Protein AF-A0A966SS67-F1 (afdb_monomer)

Solvent-accessible surface area (backbone atoms only — not comparable to full-atom values): 11495 Å² total; per-residue (Å²): 138,90,84,84,83,84,81,83,80,78,80,77,77,76,72,82,86,66,74,80,79,47,66,66,60,54,44,41,77,58,54,30,52,84,65,100,41,71,67,60,42,52,58,50,25,33,68,70,54,32,65,70,56,40,49,50,43,54,55,21,54,51,45,31,73,75,63,68,36,64,71,32,44,53,54,30,50,58,54,39,59,39,90,79,26,40,23,43,69,50,18,87,46,39,68,58,54,48,51,49,52,61,69,47,56,86,67,58,52,71,49,58,33,35,39,30,46,42,32,51,53,26,70,63,53,55,46,52,27,68,76,18,73,62,17,43,33,37,30,26,18,66,52,60,61,27,34,53,47,23,50,51,48,30,59,74,70,71,49,78,42,54,49,67,42,74,36,48,75,93,81,46,68,88,84,73,86,61,83,40,77,48,67,84,81,50,83,76,82,87,79,84,78,88,86,130

Mean predicted aligned error: 8.9 Å

Sequence (196 aa):
MTTTTRASTATGISKPTSEPASIDTHLAAYGLREFDDARAHRRWMRRKVGPEIADTIDQYAEAFSDHHILEAQERLYEALAQPGVFGPATSSRFGAMRASAEEVLPYLPVTGAMLDLGCGPGHLTSWYARQSPRATITGCDREPAFITMATSDATRLGIENVTYVVADVTKDIPAGPFELIVSTQSIADADAESVV

Secondary structure (DSSP, 8-state):
-------------PPP-PPPPPHHHHHHTTT----S-HHHHHHHHHHHH-HHHHHHHHHHHHHHHHH--HHHHHHHHHHHTSTTTHHHHHGGGHHHHHHHHHHHGGG--SSEEEEEET-TTSHHHHHHHHH-TTEEEEEEES-HHHHHHHHHHHHHTT--SEEEEE--TTT----S--SEEE-SS-----------

Structure (mmCIF, N/CA/C/O backbone):
data_AF-A0A966SS67-F1
#
_entry.id   AF-A0A966SS67-F1
#
loop_
_atom_site.group_PDB
_atom_site.id
_atom_site.type_symbol
_atom_site.label_atom_id
_atom_site.label_alt_id
_atom_site.label_comp_id
_atom_site.label_asym_id
_atom_site.label_entity_id
_atom_site.label_seq_id
_atom_site.pdbx_PDB_ins_code
_atom_site.Cartn_x
_atom_site.Cartn_y
_atom_site.Cartn_z
_atom_site.occupancy
_atom_site.B_iso_or_equiv
_atom_site.auth_seq_id
_atom_site.auth_comp_id
_atom_site.auth_asym_id
_atom_site.auth_atom_id
_atom_site.pdbx_PDB_model_num
ATOM 1 N N . MET A 1 1 ? 14.718 -31.069 60.021 1.00 45.19 1 MET A N 1
ATOM 2 C CA . MET A 1 1 ? 13.416 -30.563 59.541 1.00 45.19 1 MET A CA 1
ATOM 3 C C . MET A 1 1 ? 13.661 -29.227 58.868 1.00 45.19 1 MET A C 1
ATOM 5 O O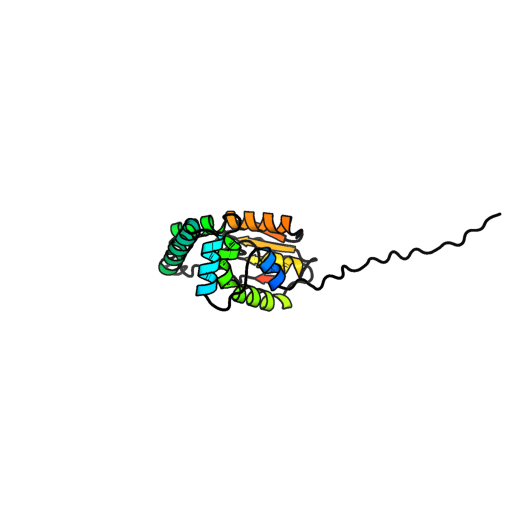 . MET A 1 1 ? 14.040 -28.271 59.526 1.00 45.19 1 MET A O 1
ATOM 9 N N . THR A 1 2 ? 13.590 -29.239 57.544 1.00 39.12 2 THR A N 1
ATOM 10 C CA . THR A 1 2 ? 13.778 -28.121 56.614 1.00 39.12 2 THR A CA 1
ATOM 11 C C . THR A 1 2 ? 12.512 -27.275 56.539 1.00 39.12 2 THR A C 1
ATOM 13 O O . THR A 1 2 ? 11.447 -27.839 56.296 1.00 39.12 2 THR A O 1
ATOM 16 N N . THR A 1 3 ? 12.624 -25.948 56.647 1.00 37.47 3 THR A N 1
ATOM 17 C CA . THR A 1 3 ? 11.536 -25.048 56.237 1.00 37.47 3 THR A CA 1
ATOM 18 C C . THR A 1 3 ? 12.069 -23.945 55.331 1.00 37.47 3 THR A C 1
ATOM 20 O O . THR A 1 3 ? 12.861 -23.092 55.717 1.00 37.47 3 THR A O 1
ATOM 23 N N . THR A 1 4 ? 11.627 -24.068 54.088 1.00 34.62 4 THR A N 1
ATOM 24 C CA . THR A 1 4 ? 11.923 -23.347 52.856 1.00 34.62 4 THR A CA 1
ATOM 25 C C . THR A 1 4 ? 11.537 -21.866 52.887 1.00 34.62 4 THR A C 1
ATOM 27 O O . THR A 1 4 ? 10.381 -21.523 53.127 1.00 34.62 4 THR A O 1
ATOM 30 N N . THR A 1 5 ? 12.477 -20.988 52.528 1.00 38.84 5 THR A N 1
ATOM 31 C CA . THR A 1 5 ? 12.210 -19.603 52.111 1.00 38.84 5 THR A CA 1
ATOM 32 C C . THR A 1 5 ? 11.703 -19.601 50.666 1.00 38.84 5 THR A C 1
ATOM 34 O O . THR A 1 5 ? 12.381 -20.096 49.767 1.00 38.84 5 THR A O 1
ATOM 37 N N . ARG A 1 6 ? 10.506 -19.056 50.421 1.00 37.75 6 ARG A N 1
ATOM 38 C CA . ARG A 1 6 ? 9.946 -18.880 49.070 1.00 37.75 6 ARG A CA 1
ATOM 39 C C . ARG A 1 6 ? 10.526 -17.608 48.445 1.00 37.75 6 ARG A C 1
ATOM 41 O O . ARG A 1 6 ? 10.215 -16.512 48.899 1.00 37.75 6 ARG A O 1
ATOM 48 N N . ALA A 1 7 ? 11.342 -17.752 47.403 1.00 39.75 7 ALA A N 1
ATOM 49 C CA . ALA A 1 7 ? 11.733 -16.641 46.540 1.00 39.75 7 ALA A CA 1
ATOM 50 C C . ALA A 1 7 ? 10.580 -16.319 45.573 1.00 39.75 7 ALA A C 1
ATOM 52 O O . ALA A 1 7 ? 10.085 -17.196 44.867 1.00 39.75 7 ALA A O 1
ATOM 53 N N . SER A 1 8 ? 10.132 -15.064 45.577 1.00 39.91 8 SER A N 1
ATOM 54 C CA . SER A 1 8 ? 9.149 -14.529 44.636 1.00 39.91 8 SER A CA 1
ATOM 55 C C . SER A 1 8 ? 9.859 -14.162 43.336 1.00 39.91 8 SER A C 1
ATOM 57 O O . SER A 1 8 ? 10.559 -13.154 43.275 1.00 39.91 8 SER A O 1
ATOM 59 N N . THR A 1 9 ? 9.691 -14.968 42.293 1.00 36.97 9 THR A N 1
ATOM 60 C CA . THR A 1 9 ? 10.123 -14.620 40.937 1.00 36.97 9 THR A CA 1
ATOM 61 C C . THR A 1 9 ? 9.131 -13.628 40.342 1.00 36.97 9 THR A C 1
ATOM 63 O O . THR A 1 9 ? 8.079 -14.014 39.835 1.00 36.97 9 THR A O 1
ATOM 66 N N . ALA A 1 10 ? 9.457 -12.338 40.417 1.00 40.19 10 ALA A N 1
ATOM 67 C CA . ALA A 1 10 ? 8.844 -11.340 39.556 1.00 40.19 10 ALA A CA 1
ATOM 68 C C . ALA A 1 10 ? 9.350 -11.586 38.127 1.00 40.19 10 ALA A C 1
ATOM 70 O O . ALA A 1 10 ? 10.500 -11.294 37.803 1.00 40.19 10 ALA A O 1
ATOM 71 N N . THR A 1 11 ? 8.509 -12.178 37.282 1.00 37.91 11 THR A N 1
ATOM 72 C CA . THR A 1 11 ? 8.710 -12.242 35.833 1.00 37.91 11 THR A CA 1
ATOM 73 C C . THR A 1 11 ? 8.683 -10.822 35.284 1.00 37.91 11 THR A C 1
ATOM 75 O O . THR A 1 11 ? 7.622 -10.247 35.049 1.00 37.91 11 THR A O 1
ATOM 78 N N . GLY A 1 12 ? 9.868 -10.237 35.116 1.00 35.81 12 GLY A N 1
ATOM 79 C CA . GLY A 1 12 ? 10.049 -9.040 34.313 1.00 35.81 12 GLY A CA 1
ATOM 80 C C . GLY A 1 12 ? 9.726 -9.380 32.865 1.00 35.81 12 GLY A C 1
ATOM 81 O O . GLY A 1 12 ? 10.530 -10.003 32.179 1.00 35.81 12 GLY A O 1
ATOM 82 N N . ILE A 1 13 ? 8.541 -8.989 32.405 1.00 44.41 13 ILE A N 1
ATOM 83 C CA . ILE A 1 13 ? 8.275 -8.871 30.975 1.00 44.41 13 ILE A CA 1
ATOM 84 C C . ILE A 1 13 ? 9.136 -7.694 30.520 1.00 44.41 13 ILE A C 1
ATOM 86 O O . ILE A 1 13 ? 8.818 -6.541 30.821 1.00 44.41 13 ILE A O 1
ATOM 90 N N . SER A 1 14 ? 10.270 -7.971 29.874 1.00 39.22 14 SER A N 1
ATOM 91 C CA . SER A 1 14 ? 11.003 -6.905 29.205 1.00 39.22 14 SER A CA 1
ATOM 92 C C . SER A 1 14 ? 10.102 -6.359 28.102 1.00 39.22 14 SER A C 1
ATOM 94 O O . SER A 1 14 ? 9.608 -7.080 27.235 1.00 39.22 14 SER A O 1
ATOM 96 N N . LYS A 1 15 ? 9.825 -5.061 28.179 1.00 38.16 15 LYS A N 1
ATOM 97 C CA . LYS A 1 15 ? 9.183 -4.323 27.098 1.00 38.16 15 LYS A CA 1
ATOM 98 C C . LYS A 1 15 ? 10.139 -4.391 25.896 1.00 38.16 15 LYS A C 1
ATOM 100 O O . LYS A 1 15 ? 11.325 -4.127 26.107 1.00 38.16 15 LYS A O 1
ATOM 105 N N . PRO A 1 16 ? 9.702 -4.756 24.679 1.00 41.72 16 PRO A N 1
ATOM 106 C CA . PRO A 1 16 ? 10.581 -4.695 23.519 1.00 41.72 16 PRO A CA 1
ATOM 107 C C . PRO A 1 16 ? 11.100 -3.259 23.366 1.00 41.72 16 PRO A C 1
ATOM 109 O O . PRO A 1 16 ? 10.330 -2.305 23.293 1.00 41.72 16 PRO A O 1
ATOM 112 N N . THR A 1 17 ? 12.423 -3.123 23.411 1.00 42.81 17 THR A N 1
ATOM 113 C CA . THR A 1 17 ? 13.188 -1.868 23.408 1.00 42.81 17 THR A CA 1
ATOM 114 C C . THR A 1 17 ? 13.545 -1.411 21.993 1.00 42.81 17 THR A C 1
ATOM 116 O O . THR A 1 17 ? 14.617 -0.848 21.783 1.00 42.81 17 THR A O 1
ATOM 119 N N . SER A 1 18 ? 12.704 -1.685 20.997 1.00 51.53 18 SER A N 1
ATOM 120 C CA . SER A 1 18 ? 12.862 -1.054 19.687 1.00 51.53 18 SER A CA 1
ATOM 121 C C . SER A 1 18 ? 12.193 0.312 19.735 1.00 51.53 18 SER A C 1
ATOM 123 O O . SER A 1 18 ? 11.039 0.405 20.160 1.00 51.53 18 SER A O 1
ATOM 125 N N . GLU A 1 19 ? 12.890 1.361 19.294 1.00 47.72 19 GLU A N 1
ATOM 126 C CA . GLU A 1 19 ? 12.216 2.609 18.933 1.00 47.72 19 GLU A CA 1
ATOM 127 C C . GLU A 1 19 ? 11.013 2.288 18.033 1.00 47.72 19 GLU A C 1
ATOM 129 O O . GLU A 1 19 ? 11.089 1.337 17.240 1.00 47.72 19 GLU A O 1
ATOM 134 N N . PRO A 1 20 ? 9.890 3.017 18.163 1.00 57.38 20 PRO A N 1
ATOM 135 C CA . PRO A 1 20 ? 8.797 2.862 17.217 1.00 57.38 20 PRO A CA 1
ATOM 136 C C . PRO A 1 20 ? 9.381 3.036 15.813 1.00 57.38 20 PRO A C 1
ATOM 138 O O . PRO A 1 20 ? 10.052 4.032 15.541 1.00 57.38 20 PRO A O 1
ATOM 141 N N . ALA A 1 21 ? 9.199 2.028 14.955 1.00 75.06 21 ALA A N 1
ATOM 142 C CA . ALA A 1 21 ? 9.700 2.083 13.587 1.00 75.06 21 ALA A CA 1
ATOM 143 C C . ALA A 1 21 ? 9.216 3.393 12.961 1.00 75.06 21 ALA A C 1
ATOM 145 O O . ALA A 1 21 ? 8.040 3.699 13.106 1.00 75.06 21 ALA A O 1
ATOM 146 N N . SER A 1 22 ? 10.095 4.167 12.319 1.00 92.00 22 SER A N 1
ATOM 147 C CA . SER A 1 22 ? 9.694 5.357 11.563 1.00 92.00 22 SER A CA 1
ATOM 148 C C . SER A 1 22 ? 8.994 4.956 10.265 1.00 92.00 22 SER A C 1
ATOM 150 O O . SER A 1 22 ? 9.227 3.855 9.749 1.00 92.00 22 SER A O 1
ATOM 152 N N . ILE A 1 23 ? 8.180 5.855 9.701 1.00 95.25 23 ILE A N 1
ATOM 153 C CA . ILE A 1 23 ? 7.546 5.615 8.397 1.00 95.25 23 ILE A CA 1
ATOM 154 C C . ILE A 1 23 ? 8.608 5.359 7.321 1.00 95.25 23 ILE A C 1
ATOM 156 O O . ILE A 1 23 ? 8.448 4.466 6.496 1.00 95.25 23 ILE A O 1
ATOM 160 N N . ASP A 1 24 ? 9.753 6.034 7.395 1.00 96.12 24 ASP A N 1
ATOM 161 C CA . ASP A 1 24 ? 10.865 5.834 6.465 1.00 96.12 24 ASP A CA 1
ATOM 162 C C . ASP A 1 24 ? 11.417 4.413 6.505 1.00 96.12 24 ASP A C 1
ATOM 164 O O . ASP A 1 24 ? 11.602 3.777 5.467 1.00 96.12 24 ASP A O 1
ATOM 168 N N . THR A 1 25 ? 11.650 3.897 7.714 1.00 95.50 25 THR A N 1
ATOM 169 C CA . THR A 1 25 ? 12.129 2.523 7.909 1.00 95.50 25 THR A CA 1
ATOM 170 C C . THR A 1 25 ? 11.090 1.520 7.416 1.00 95.50 25 THR A C 1
ATOM 172 O O . THR A 1 25 ? 11.440 0.492 6.835 1.00 95.50 25 THR A O 1
ATOM 175 N N . HIS A 1 26 ? 9.806 1.827 7.613 1.00 95.94 26 HIS A N 1
ATOM 176 C CA . HIS A 1 26 ? 8.707 1.001 7.132 1.00 95.94 26 HIS A CA 1
ATOM 177 C C . HIS A 1 26 ? 8.650 0.965 5.603 1.00 95.94 26 HIS A C 1
ATOM 179 O O . HIS A 1 26 ? 8.669 -0.121 5.036 1.00 95.94 26 HIS A O 1
ATOM 185 N N . LEU A 1 27 ? 8.677 2.115 4.923 1.00 95.81 27 LEU A N 1
ATOM 186 C CA . LEU A 1 27 ? 8.681 2.190 3.456 1.00 95.81 27 LEU A CA 1
ATOM 187 C C . LEU A 1 27 ? 9.935 1.534 2.850 1.00 95.81 27 LEU A C 1
ATOM 189 O O . LEU A 1 27 ? 9.845 0.832 1.839 1.00 95.81 27 LEU A O 1
ATOM 193 N N . ALA A 1 28 ? 11.096 1.675 3.495 1.00 95.12 28 ALA A N 1
ATOM 194 C CA . ALA A 1 28 ? 12.329 1.017 3.067 1.00 95.12 28 ALA A CA 1
ATOM 195 C C . ALA A 1 28 ? 12.232 -0.522 3.088 1.00 95.12 28 ALA A C 1
ATOM 197 O O . ALA A 1 28 ? 12.849 -1.183 2.248 1.00 95.12 28 ALA A O 1
ATOM 198 N N . ALA A 1 29 ? 11.420 -1.110 3.978 1.00 94.25 29 ALA A N 1
ATOM 199 C CA . ALA A 1 29 ? 11.185 -2.559 4.033 1.00 94.25 29 ALA A CA 1
ATOM 200 C C . ALA A 1 29 ? 10.429 -3.118 2.806 1.00 94.25 29 ALA A C 1
ATOM 202 O O . ALA A 1 29 ? 10.396 -4.338 2.612 1.00 94.25 29 ALA A O 1
ATOM 203 N N . TYR A 1 30 ? 9.868 -2.233 1.975 1.00 94.44 30 TYR A N 1
ATOM 204 C CA . TYR A 1 30 ? 9.235 -2.532 0.685 1.00 94.44 30 TYR A CA 1
ATOM 205 C C . TYR A 1 30 ? 10.119 -2.143 -0.512 1.00 94.44 30 TYR A C 1
ATOM 207 O O . TYR A 1 30 ? 9.681 -2.157 -1.660 1.00 94.44 30 TYR A O 1
ATOM 215 N N . GLY A 1 31 ? 11.378 -1.767 -0.265 1.00 95.06 31 GLY A N 1
ATOM 216 C CA . GLY A 1 31 ? 12.315 -1.360 -1.311 1.00 95.06 31 GLY A CA 1
ATOM 217 C C . GLY A 1 31 ? 12.097 0.060 -1.838 1.00 95.06 31 GLY A C 1
ATOM 218 O O . GLY A 1 31 ? 12.692 0.409 -2.860 1.00 95.06 31 GLY A O 1
ATOM 219 N N . LEU A 1 32 ?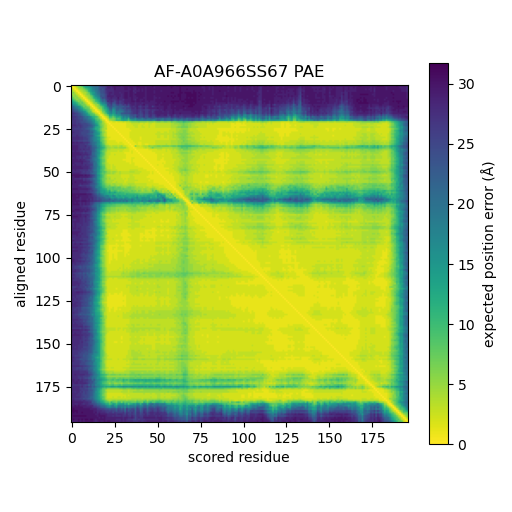 11.277 0.877 -1.164 1.00 95.19 32 LEU A N 1
ATOM 220 C CA . LEU A 1 32 ? 11.170 2.298 -1.476 1.00 95.19 32 LEU A CA 1
ATOM 221 C C . LEU A 1 32 ? 12.398 3.053 -0.970 1.00 95.19 32 LEU A C 1
ATOM 223 O O . LEU A 1 32 ? 13.004 2.706 0.045 1.00 95.19 32 LEU A O 1
ATOM 227 N N . ARG A 1 33 ? 12.753 4.120 -1.681 1.00 95.75 33 ARG A N 1
ATOM 228 C CA . ARG A 1 33 ? 13.863 4.992 -1.321 1.00 95.75 33 ARG A CA 1
ATOM 229 C C . ARG A 1 33 ? 13.545 6.444 -1.656 1.00 95.75 33 ARG A C 1
ATOM 231 O O . ARG A 1 33 ? 12.985 6.725 -2.708 1.00 95.75 33 ARG A O 1
ATOM 238 N N . GLU A 1 34 ? 13.963 7.355 -0.789 1.00 95.62 34 GLU A N 1
ATOM 239 C CA . GLU A 1 34 ? 13.883 8.794 -1.036 1.00 95.62 34 GLU A CA 1
ATOM 240 C C . GLU A 1 34 ? 14.985 9.272 -1.998 1.00 95.62 34 GLU A C 1
ATOM 242 O O . GLU A 1 34 ? 16.118 8.771 -1.986 1.00 95.62 34 GLU A O 1
ATOM 247 N N . PHE A 1 35 ? 14.642 10.246 -2.844 1.00 93.00 35 PHE A N 1
ATOM 248 C CA . PHE A 1 35 ? 15.539 10.868 -3.814 1.00 93.00 35 PHE A CA 1
ATOM 249 C C . PHE A 1 35 ? 15.331 12.381 -3.837 1.00 93.00 35 PHE A C 1
ATOM 251 O O . PHE A 1 35 ? 14.196 12.841 -3.902 1.00 93.00 35 PHE A O 1
ATOM 258 N N . ASP A 1 36 ? 16.430 13.130 -3.914 1.00 88.31 36 ASP A N 1
ATOM 259 C CA . ASP A 1 36 ? 16.400 14.596 -4.045 1.00 88.31 36 ASP A CA 1
ATOM 260 C C . ASP A 1 36 ? 16.101 15.065 -5.482 1.00 88.31 36 ASP A C 1
ATOM 262 O O . ASP A 1 36 ? 15.810 16.233 -5.723 1.00 88.31 36 ASP A O 1
ATOM 266 N N . ASP A 1 37 ? 16.217 14.161 -6.461 1.00 90.62 37 ASP A N 1
ATOM 267 C CA . ASP A 1 37 ? 16.076 14.465 -7.885 1.00 90.62 37 ASP A CA 1
ATOM 268 C C . ASP A 1 37 ? 15.387 13.324 -8.648 1.00 90.62 37 ASP A C 1
ATOM 270 O O . ASP A 1 37 ? 15.772 12.149 -8.570 1.00 90.62 37 ASP A O 1
ATOM 274 N N . ALA A 1 38 ? 14.409 13.695 -9.477 1.00 89.00 38 ALA A N 1
ATOM 275 C CA . ALA A 1 38 ? 13.648 12.771 -10.310 1.00 89.00 38 ALA A CA 1
ATOM 276 C C . ALA A 1 38 ? 14.529 12.032 -11.333 1.00 89.00 38 ALA A C 1
ATOM 278 O O . ALA A 1 38 ? 14.276 10.865 -11.643 1.00 89.00 38 ALA A O 1
ATOM 279 N N . ARG A 1 39 ? 15.599 12.656 -11.856 1.00 93.00 39 ARG A N 1
ATOM 280 C CA . ARG A 1 39 ? 16.501 11.964 -12.797 1.00 93.00 39 ARG A CA 1
ATOM 281 C C . ARG A 1 39 ? 17.335 10.904 -12.079 1.00 93.00 39 ARG A C 1
ATOM 283 O O . ARG A 1 39 ? 17.603 9.848 -12.658 1.00 93.00 39 ARG A O 1
ATOM 290 N N . ALA A 1 40 ? 17.760 11.164 -10.843 1.00 94.75 40 ALA A N 1
ATOM 291 C CA . ALA A 1 40 ? 18.452 10.196 -9.999 1.00 94.75 40 ALA A CA 1
ATOM 292 C C . ALA A 1 40 ? 17.561 8.987 -9.677 1.00 94.75 40 ALA A C 1
ATOM 294 O O . ALA A 1 40 ? 18.016 7.852 -9.863 1.00 94.75 40 ALA A O 1
ATOM 295 N N . HIS A 1 41 ? 16.299 9.225 -9.298 1.00 94.62 41 HIS A N 1
ATOM 296 C CA . HIS A 1 41 ? 15.292 8.169 -9.134 1.00 94.62 41 HIS A CA 1
ATOM 297 C C . HIS A 1 41 ? 15.144 7.344 -10.415 1.00 94.62 41 HIS A C 1
ATOM 299 O O . HIS A 1 41 ? 15.394 6.140 -10.382 1.00 94.62 41 HIS A O 1
ATOM 305 N N . ARG A 1 42 ? 14.863 7.979 -11.563 1.00 92.81 42 ARG A N 1
ATOM 306 C CA . ARG A 1 42 ? 14.664 7.285 -12.850 1.00 92.81 42 ARG A CA 1
ATOM 307 C C . ARG A 1 42 ? 15.851 6.395 -13.230 1.00 92.81 42 ARG A C 1
ATOM 309 O O . ARG A 1 42 ? 15.663 5.240 -13.607 1.00 92.81 42 ARG A O 1
ATOM 316 N N . ARG A 1 43 ? 17.090 6.892 -13.096 1.00 95.44 43 ARG A N 1
ATOM 317 C CA . ARG A 1 43 ? 18.308 6.100 -13.372 1.00 95.44 43 ARG A CA 1
ATOM 318 C C . ARG A 1 43 ? 18.476 4.922 -12.415 1.00 95.44 43 ARG A C 1
ATOM 320 O O . ARG A 1 43 ? 19.006 3.882 -12.800 1.00 95.44 43 ARG A O 1
ATOM 327 N N . TRP A 1 44 ? 18.124 5.089 -11.144 1.00 96.50 44 TRP A N 1
ATOM 328 C CA . TRP A 1 44 ? 18.208 4.009 -10.166 1.00 96.50 44 TRP A CA 1
ATOM 329 C C . TRP A 1 44 ? 17.114 2.959 -10.388 1.00 96.50 44 TRP A C 1
ATOM 331 O O . TRP A 1 44 ? 17.448 1.778 -10.441 1.00 96.50 44 TRP A O 1
ATOM 341 N N . MET A 1 45 ? 15.869 3.387 -10.609 1.00 96.12 45 MET A N 1
ATOM 342 C CA . MET A 1 45 ? 14.727 2.525 -10.915 1.00 96.12 45 MET A CA 1
ATOM 343 C C . MET A 1 45 ? 15.028 1.653 -12.138 1.00 96.12 45 MET A C 1
ATOM 345 O O . MET A 1 45 ? 15.037 0.432 -12.014 1.00 96.12 45 MET A O 1
ATOM 349 N N . ARG A 1 46 ? 15.443 2.258 -13.263 1.00 96.44 46 ARG A N 1
ATOM 350 C CA . ARG A 1 46 ? 15.814 1.536 -14.497 1.00 96.44 46 ARG A CA 1
ATOM 351 C C . ARG A 1 46 ? 16.902 0.481 -14.287 1.00 96.44 46 ARG A C 1
ATOM 353 O O . ARG A 1 46 ? 16.837 -0.595 -14.869 1.00 96.44 46 ARG A O 1
ATOM 360 N N . ARG A 1 47 ? 17.894 0.752 -13.430 1.00 96.75 47 ARG A N 1
ATOM 361 C CA . ARG A 1 47 ? 18.933 -0.237 -13.080 1.00 96.75 47 ARG A CA 1
ATOM 362 C C . ARG A 1 47 ? 18.417 -1.369 -12.195 1.00 96.75 47 ARG A C 1
ATOM 364 O O . ARG A 1 47 ? 19.004 -2.443 -12.215 1.00 96.75 47 ARG A O 1
ATOM 371 N N . LYS A 1 48 ? 17.396 -1.116 -11.374 1.00 96.56 48 LYS A N 1
ATOM 372 C CA . LYS A 1 48 ? 16.837 -2.097 -10.438 1.00 96.56 48 LYS A CA 1
ATOM 373 C C . LYS A 1 48 ? 15.841 -3.035 -11.100 1.00 96.56 48 LYS A C 1
ATOM 375 O O . LYS A 1 48 ? 15.924 -4.230 -10.852 1.00 96.56 48 LYS A O 1
ATOM 380 N N . VAL A 1 49 ? 14.948 -2.496 -11.924 1.00 96.38 49 VAL A N 1
ATOM 381 C CA . VAL A 1 49 ? 13.875 -3.274 -12.562 1.00 96.38 49 VAL A CA 1
ATOM 382 C C . VAL A 1 49 ? 14.261 -3.777 -13.955 1.00 96.38 49 VAL A C 1
ATOM 384 O O . VAL A 1 49 ? 13.619 -4.667 -14.488 1.0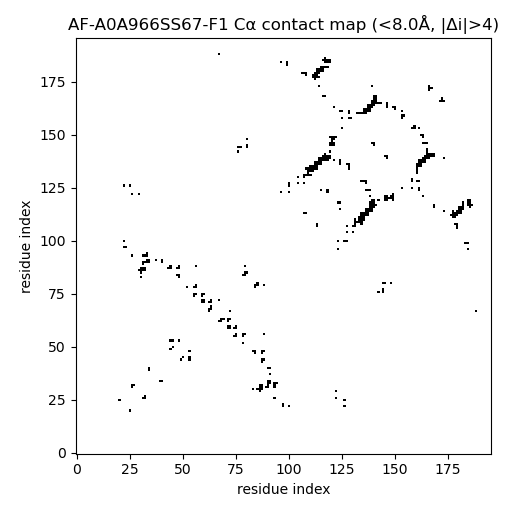0 96.38 49 VAL A O 1
ATOM 387 N N . GLY A 1 50 ? 15.343 -3.251 -14.535 1.00 96.12 50 GLY A N 1
ATOM 388 C CA . GLY A 1 50 ? 15.771 -3.583 -15.891 1.00 96.12 50 GLY A CA 1
ATOM 389 C C . GLY A 1 50 ? 15.075 -2.727 -16.958 1.00 96.12 50 GLY A C 1
ATOM 390 O O . GLY A 1 50 ? 14.043 -2.108 -16.692 1.00 96.12 50 GLY A O 1
ATOM 391 N N . PRO A 1 51 ? 15.657 -2.638 -18.167 1.00 92.38 51 PRO A N 1
ATOM 392 C CA . PRO A 1 51 ? 15.174 -1.738 -19.213 1.00 92.38 51 PRO A CA 1
ATOM 393 C C . PRO A 1 51 ? 13.771 -2.101 -19.709 1.00 92.38 51 PRO A C 1
ATOM 395 O O . PRO A 1 51 ? 12.949 -1.208 -19.828 1.00 92.38 51 PRO A O 1
ATOM 398 N N . GLU A 1 52 ? 13.470 -3.386 -19.903 1.00 93.19 52 GLU A N 1
ATOM 399 C CA . GLU A 1 52 ? 12.176 -3.855 -20.425 1.00 93.19 52 GLU A CA 1
ATOM 400 C C . GLU A 1 52 ? 10.994 -3.481 -19.514 1.00 93.19 52 GLU A C 1
ATOM 402 O O . GLU A 1 52 ? 10.017 -2.876 -19.959 1.00 93.19 52 GLU A O 1
ATOM 407 N N . ILE A 1 53 ? 11.110 -3.771 -18.214 1.00 94.06 53 ILE A N 1
ATOM 408 C CA . ILE A 1 53 ? 10.083 -3.413 -17.227 1.00 94.06 53 ILE A CA 1
ATOM 409 C C . ILE A 1 53 ? 9.990 -1.893 -17.089 1.00 94.06 53 ILE A C 1
ATOM 411 O O . ILE A 1 53 ? 8.895 -1.344 -17.011 1.00 94.06 53 ILE A O 1
ATOM 415 N N . ALA A 1 54 ? 11.122 -1.187 -17.086 1.00 93.62 54 ALA A N 1
ATOM 416 C CA . ALA A 1 54 ? 11.101 0.264 -16.976 1.00 93.62 54 ALA A CA 1
ATOM 417 C C . ALA A 1 54 ? 10.476 0.952 -18.198 1.00 93.62 54 ALA A C 1
ATOM 419 O O . ALA A 1 54 ? 9.789 1.953 -18.025 1.00 93.62 54 ALA A O 1
ATOM 420 N N . ASP A 1 55 ? 10.700 0.430 -19.404 1.00 92.50 55 ASP A N 1
ATOM 421 C CA . ASP A 1 55 ? 10.074 0.931 -20.630 1.00 92.50 55 ASP A CA 1
ATOM 422 C C . ASP A 1 55 ? 8.565 0.662 -20.619 1.00 92.50 55 ASP A C 1
ATOM 424 O O . ASP A 1 55 ? 7.792 1.556 -20.947 1.00 92.50 55 ASP A O 1
ATOM 428 N N . THR A 1 56 ? 8.144 -0.513 -20.138 1.00 91.50 56 THR A N 1
ATOM 429 C CA . THR A 1 56 ? 6.726 -0.846 -19.911 1.00 91.50 56 THR A CA 1
ATOM 430 C C . THR A 1 56 ? 6.072 0.146 -18.945 1.00 91.50 5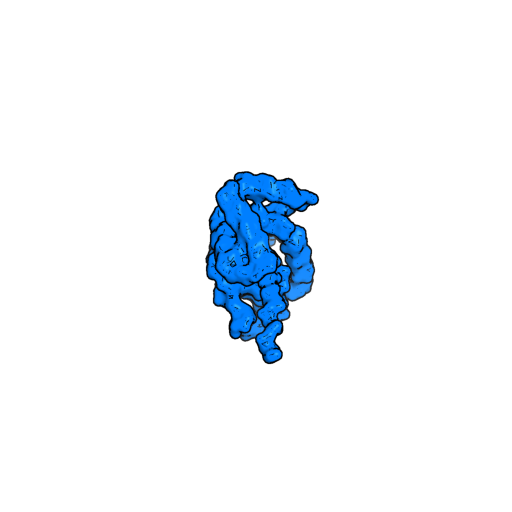6 THR A C 1
ATOM 432 O O . THR A 1 56 ? 5.019 0.706 -19.242 1.00 91.50 56 THR A O 1
ATOM 435 N N . ILE A 1 57 ? 6.708 0.407 -17.797 1.00 89.62 57 ILE A N 1
ATOM 436 C CA . ILE A 1 57 ? 6.205 1.364 -16.802 1.00 89.62 57 ILE A CA 1
ATOM 437 C C . ILE A 1 57 ? 6.118 2.769 -17.398 1.00 89.62 57 ILE A C 1
ATOM 439 O O . ILE A 1 57 ? 5.083 3.410 -17.249 1.00 89.62 57 ILE A O 1
ATOM 443 N N . ASP A 1 58 ? 7.176 3.249 -18.059 1.00 87.19 58 ASP A N 1
ATOM 444 C CA . ASP A 1 58 ? 7.197 4.595 -18.642 1.00 87.19 58 ASP A CA 1
ATOM 445 C C . ASP A 1 58 ? 6.091 4.745 -19.709 1.00 87.19 58 ASP A C 1
ATOM 447 O O . ASP A 1 58 ? 5.335 5.713 -19.656 1.00 87.19 58 ASP A O 1
ATOM 451 N N . GLN A 1 59 ? 5.929 3.759 -20.601 1.00 83.75 59 GLN A N 1
ATOM 452 C CA . GLN A 1 59 ? 4.903 3.760 -21.651 1.00 83.75 59 GLN A CA 1
ATOM 453 C C . GLN A 1 59 ? 3.480 3.826 -21.081 1.00 83.75 59 GLN A C 1
ATOM 455 O O . GLN A 1 59 ? 2.663 4.635 -21.524 1.00 83.75 59 GLN A O 1
ATOM 460 N N . TYR A 1 60 ? 3.154 2.961 -20.118 1.00 81.75 60 TYR A N 1
ATOM 461 C CA . TYR A 1 60 ? 1.783 2.867 -19.619 1.00 81.75 60 TYR A CA 1
ATOM 462 C C . TYR A 1 60 ? 1.457 3.907 -18.545 1.00 81.75 60 TYR A C 1
ATOM 464 O O . TYR A 1 60 ? 0.299 4.296 -18.424 1.00 81.75 60 TYR A O 1
ATOM 472 N N . ALA A 1 61 ? 2.449 4.420 -17.809 1.00 77.56 61 ALA A N 1
ATOM 473 C CA . ALA A 1 61 ? 2.245 5.566 -16.925 1.00 77.56 61 ALA A CA 1
ATOM 474 C C . ALA A 1 61 ? 1.902 6.839 -17.715 1.00 77.56 61 ALA A C 1
ATOM 476 O O . ALA A 1 61 ? 1.044 7.606 -17.277 1.00 77.56 61 ALA A O 1
ATOM 477 N N . GLU A 1 62 ? 2.532 7.047 -18.876 1.00 73.25 62 GLU A N 1
ATOM 478 C CA . GLU A 1 62 ? 2.197 8.137 -19.801 1.00 73.25 62 GLU A CA 1
ATOM 479 C C . GLU A 1 62 ? 0.775 7.958 -20.359 1.00 73.25 62 GLU A C 1
ATOM 481 O O . GLU A 1 62 ? -0.073 8.825 -20.167 1.00 73.25 62 GLU A O 1
ATOM 486 N N . ALA A 1 63 ? 0.456 6.779 -20.908 1.00 66.06 63 ALA A N 1
ATOM 487 C CA . ALA A 1 63 ? -0.875 6.493 -21.456 1.00 66.06 63 ALA A CA 1
ATOM 488 C C . ALA A 1 63 ? -2.015 6.583 -20.419 1.00 66.06 63 ALA A C 1
ATOM 490 O O . ALA A 1 63 ? -3.114 7.040 -20.739 1.00 66.06 63 ALA A O 1
ATOM 491 N N . PHE A 1 64 ? -1.767 6.156 -19.176 1.00 65.75 64 PHE A N 1
ATOM 492 C CA . PHE A 1 64 ? -2.725 6.301 -18.081 1.00 65.75 64 PHE A CA 1
ATOM 493 C C . PHE A 1 64 ? -2.958 7.775 -17.728 1.00 65.75 64 PHE A C 1
ATOM 495 O O . PHE A 1 64 ? -4.102 8.173 -17.530 1.00 65.75 64 PHE A O 1
ATOM 502 N N . SER A 1 65 ? -1.894 8.583 -17.699 1.00 65.62 65 SER A N 1
ATOM 503 C CA . SER A 1 65 ? -1.977 10.006 -17.343 1.00 65.62 65 SER A CA 1
ATOM 504 C C . SER A 1 65 ? -2.721 10.841 -18.389 1.00 65.62 65 SER A C 1
ATOM 506 O O . SER A 1 65 ? -3.391 11.801 -18.022 1.00 65.62 65 SER A O 1
ATOM 508 N N . ASP A 1 66 ? -2.614 10.482 -19.670 1.00 59.91 66 ASP A N 1
ATOM 509 C CA . ASP A 1 66 ? -3.188 11.279 -20.759 1.00 59.91 66 ASP A CA 1
ATOM 510 C C . ASP A 1 66 ? -4.652 10.929 -21.065 1.00 59.91 66 ASP A C 1
ATOM 512 O O . ASP A 1 66 ? -5.413 11.786 -21.524 1.00 59.91 66 ASP A O 1
ATOM 516 N N . HIS A 1 67 ? -5.055 9.670 -20.862 1.00 54.69 67 HIS A N 1
ATOM 517 C CA . HIS A 1 67 ? -6.288 9.151 -21.463 1.00 54.69 67 HIS A CA 1
ATOM 518 C C . HIS A 1 67 ? -7.113 8.203 -20.578 1.00 54.69 67 HIS A C 1
ATOM 520 O O . HIS A 1 67 ? -8.136 7.716 -21.056 1.00 54.69 67 HIS A O 1
ATOM 526 N N . HIS A 1 68 ? -6.695 7.911 -19.335 1.00 62.84 68 HIS A N 1
ATOM 527 C CA . HIS A 1 68 ? -7.394 6.977 -18.431 1.00 62.84 68 HIS A CA 1
ATOM 528 C C . HIS A 1 68 ? -7.789 5.646 -19.114 1.00 62.84 68 HIS A C 1
ATOM 530 O O . HIS A 1 68 ? -8.863 5.085 -18.897 1.00 62.84 68 HIS A O 1
ATOM 536 N N . ILE A 1 69 ? -6.920 5.130 -19.991 1.00 72.62 69 ILE A N 1
ATOM 537 C CA . ILE A 1 69 ? -7.194 3.912 -20.763 1.00 72.62 69 ILE A CA 1
ATOM 538 C C . ILE A 1 69 ? -7.093 2.706 -19.824 1.00 72.62 69 ILE A C 1
ATOM 540 O O . ILE A 1 69 ? -6.004 2.384 -19.347 1.00 72.62 69 ILE A O 1
ATOM 544 N N . LEU A 1 70 ? -8.212 2.010 -19.600 1.00 72.56 70 LEU A N 1
ATOM 545 C CA . LEU A 1 70 ? -8.289 0.846 -18.704 1.00 72.56 70 LEU A CA 1
ATOM 546 C C . LEU A 1 70 ? -7.247 -0.232 -19.039 1.00 72.56 70 LEU A C 1
ATOM 548 O O . LEU A 1 70 ? -6.556 -0.713 -18.148 1.00 72.56 70 LEU A O 1
ATOM 552 N N . GLU A 1 71 ? -7.055 -0.548 -20.322 1.00 79.00 71 GLU A N 1
ATOM 553 C CA . GLU A 1 71 ? -6.031 -1.516 -20.744 1.00 79.00 71 GLU A CA 1
ATOM 554 C C . GLU A 1 71 ? -4.608 -1.056 -20.381 1.00 79.00 71 GLU A C 1
ATOM 556 O O . GLU A 1 71 ? -3.776 -1.862 -19.969 1.00 79.00 71 GLU A O 1
ATOM 561 N N . ALA A 1 72 ? -4.308 0.244 -20.499 1.00 79.25 72 ALA A N 1
ATOM 562 C CA . ALA A 1 72 ? -3.005 0.781 -20.107 1.00 79.25 72 ALA A CA 1
ATOM 563 C C . ALA A 1 72 ? -2.799 0.683 -18.591 1.00 79.25 72 ALA A C 1
ATOM 565 O O . ALA A 1 72 ? -1.701 0.373 -18.130 1.00 79.25 72 ALA A O 1
ATOM 566 N N . GLN A 1 73 ? -3.860 0.898 -17.816 1.00 79.31 73 GLN A N 1
ATOM 567 C CA . GLN A 1 73 ? -3.826 0.748 -16.369 1.00 79.31 73 GLN A CA 1
ATOM 568 C C . GLN A 1 73 ? -3.577 -0.699 -15.942 1.00 79.31 73 GLN A C 1
ATOM 570 O O . GLN A 1 73 ? -2.702 -0.934 -15.111 1.00 79.31 73 GLN A O 1
ATOM 575 N N . GLU A 1 74 ? -4.281 -1.661 -16.539 1.00 83.69 74 GLU A N 1
ATOM 576 C CA . GLU A 1 74 ? -4.066 -3.089 -16.279 1.00 83.69 74 GLU A CA 1
ATOM 577 C C . GLU A 1 74 ? -2.613 -3.485 -16.569 1.00 83.69 74 GLU A C 1
ATOM 579 O O . GLU A 1 74 ? -1.961 -4.119 -15.741 1.00 83.69 74 GLU A O 1
ATOM 584 N N . ARG A 1 75 ? -2.055 -3.036 -17.702 1.00 87.50 75 ARG A N 1
ATOM 585 C CA . ARG A 1 75 ? -0.652 -3.298 -18.061 1.00 87.50 75 ARG A CA 1
ATOM 586 C C . ARG A 1 75 ? 0.344 -2.652 -17.107 1.00 87.50 75 ARG A C 1
ATOM 588 O O . ARG A 1 75 ? 1.350 -3.273 -16.757 1.00 87.50 75 ARG A O 1
ATOM 595 N N . LEU A 1 76 ? 0.076 -1.423 -16.674 1.00 88.44 76 LEU A N 1
ATOM 596 C CA . LEU A 1 76 ? 0.899 -0.748 -15.678 1.00 88.44 76 LEU A CA 1
ATOM 597 C C . LEU A 1 76 ? 0.883 -1.514 -14.351 1.00 88.44 76 LEU A C 1
ATOM 599 O O . LEU A 1 76 ? 1.939 -1.733 -13.759 1.00 88.44 76 LEU A O 1
ATOM 603 N N . TYR A 1 77 ? -0.291 -1.932 -13.880 1.00 88.75 77 TYR A N 1
ATOM 604 C CA . TYR A 1 77 ? -0.433 -2.617 -12.596 1.00 88.75 77 TYR A CA 1
ATOM 605 C C . TYR A 1 77 ? 0.139 -4.034 -12.634 1.00 88.75 77 TYR A C 1
ATOM 607 O O . TYR A 1 77 ? 0.844 -4.414 -11.700 1.00 88.75 77 TYR A O 1
ATOM 615 N N . GLU A 1 78 ? -0.032 -4.762 -13.740 1.00 91.12 78 GLU A N 1
ATOM 616 C CA . GLU A 1 78 ? 0.631 -6.047 -13.987 1.00 91.12 78 GLU A CA 1
ATOM 617 C C . GLU A 1 78 ? 2.160 -5.909 -13.896 1.00 91.12 78 GLU A C 1
ATOM 619 O O . GLU A 1 78 ? 2.820 -6.701 -13.220 1.00 91.12 78 GLU A O 1
ATOM 624 N N . ALA A 1 79 ? 2.738 -4.869 -14.511 1.00 92.75 79 ALA A N 1
ATOM 625 C CA . ALA A 1 79 ? 4.172 -4.599 -14.425 1.00 92.75 79 ALA A CA 1
ATOM 626 C C . ALA A 1 79 ? 4.615 -4.245 -12.996 1.00 92.75 79 ALA A C 1
ATOM 628 O O . ALA A 1 79 ? 5.613 -4.776 -12.506 1.00 92.75 79 ALA A O 1
ATOM 629 N N . LEU A 1 80 ? 3.870 -3.375 -12.308 1.00 93.06 80 LEU A N 1
ATOM 630 C CA . LEU A 1 80 ? 4.172 -2.961 -10.935 1.00 93.06 80 LEU A CA 1
ATOM 631 C C . LEU A 1 80 ? 4.074 -4.114 -9.933 1.00 93.06 80 LEU A C 1
ATOM 633 O O . LEU A 1 80 ? 4.834 -4.130 -8.962 1.00 93.06 80 LEU A O 1
ATOM 637 N N . ALA A 1 81 ? 3.174 -5.070 -10.168 1.00 92.31 81 ALA A N 1
ATOM 638 C CA . ALA A 1 81 ? 2.957 -6.205 -9.283 1.00 92.31 81 ALA A CA 1
ATOM 639 C C . ALA A 1 81 ? 4.046 -7.287 -9.370 1.00 92.31 81 ALA A C 1
ATOM 641 O O . ALA A 1 81 ? 4.072 -8.218 -8.560 1.00 92.31 81 ALA A O 1
ATOM 642 N N . GLN A 1 82 ? 4.974 -7.173 -10.323 1.00 92.56 82 GLN A N 1
ATOM 643 C CA . GLN A 1 82 ? 6.092 -8.101 -10.420 1.00 92.56 82 GLN A CA 1
ATOM 644 C C . GLN A 1 82 ? 7.023 -7.992 -9.193 1.00 92.56 82 GLN A C 1
ATOM 646 O O . GLN A 1 82 ? 7.264 -6.891 -8.674 1.00 92.56 82 GLN A O 1
ATOM 651 N N . PRO A 1 83 ? 7.606 -9.114 -8.724 1.00 90.69 83 PRO A N 1
ATOM 652 C CA . PRO A 1 83 ? 8.476 -9.119 -7.552 1.00 90.69 83 PRO A CA 1
ATOM 653 C C . PRO A 1 83 ? 9.621 -8.103 -7.650 1.00 90.69 83 PRO A C 1
ATOM 655 O O . PRO A 1 83 ? 10.417 -8.118 -8.585 1.00 90.69 83 PRO A O 1
ATOM 658 N N . GLY A 1 84 ? 9.730 -7.232 -6.645 1.00 92.06 84 GLY A N 1
ATOM 659 C CA . GLY A 1 84 ? 10.804 -6.240 -6.558 1.00 92.06 84 GLY A CA 1
ATOM 660 C C . GLY A 1 84 ? 10.653 -5.025 -7.481 1.00 92.06 84 GLY A C 1
ATOM 661 O O . GLY A 1 84 ? 11.573 -4.207 -7.521 1.00 92.06 84 GLY A O 1
ATOM 662 N N . VAL A 1 85 ? 9.526 -4.874 -8.187 1.00 95.75 85 VAL A N 1
ATOM 663 C CA . VAL A 1 85 ? 9.291 -3.745 -9.103 1.00 95.75 85 VAL A CA 1
ATOM 664 C C . VAL A 1 85 ? 8.626 -2.558 -8.416 1.00 95.75 85 VAL A C 1
ATOM 666 O O . VAL A 1 85 ? 9.110 -1.435 -8.574 1.00 95.75 85 VAL A O 1
ATOM 669 N N . PHE A 1 86 ? 7.570 -2.787 -7.625 1.00 93.94 86 PHE A N 1
ATOM 670 C CA . PHE A 1 86 ? 6.771 -1.707 -7.035 1.00 93.94 86 PHE A CA 1
ATOM 671 C C . PHE A 1 86 ? 7.623 -0.686 -6.270 1.00 93.94 86 PHE A C 1
ATOM 673 O O . PHE A 1 86 ? 7.600 0.496 -6.598 1.00 93.94 86 PHE A O 1
ATOM 680 N N . GLY A 1 87 ? 8.432 -1.130 -5.299 1.00 94.38 87 GLY A N 1
ATOM 681 C CA . GLY A 1 87 ? 9.258 -0.239 -4.474 1.00 94.38 87 GLY A CA 1
ATOM 682 C C . GLY A 1 87 ? 10.138 0.708 -5.303 1.00 94.38 87 GLY A C 1
ATOM 683 O O . GLY A 1 87 ? 10.029 1.933 -5.159 1.00 94.38 87 GLY A O 1
ATOM 684 N N . PRO A 1 88 ? 10.975 0.186 -6.222 1.00 95.81 88 PRO A N 1
ATOM 685 C CA . PRO A 1 88 ? 11.743 1.029 -7.125 1.00 95.81 88 PRO A CA 1
ATOM 686 C C . PRO A 1 88 ? 10.902 1.954 -8.012 1.00 95.81 88 PRO A C 1
ATOM 688 O O . PRO A 1 88 ? 11.240 3.134 -8.155 1.00 95.81 88 PRO A O 1
ATOM 691 N N . ALA A 1 89 ? 9.813 1.441 -8.588 1.00 93.19 89 ALA A N 1
ATOM 692 C CA . ALA A 1 89 ? 8.947 2.183 -9.499 1.00 93.19 89 ALA A CA 1
ATOM 693 C C . ALA A 1 89 ? 8.236 3.357 -8.810 1.00 93.19 89 ALA A C 1
ATOM 695 O O . ALA A 1 89 ? 8.201 4.461 -9.352 1.00 93.19 89 ALA A O 1
ATOM 696 N N . THR A 1 90 ? 7.752 3.166 -7.583 1.00 91.50 90 THR A N 1
ATOM 697 C CA . THR A 1 90 ? 6.961 4.167 -6.853 1.00 91.50 90 THR A CA 1
ATOM 698 C C . THR A 1 90 ? 7.777 4.996 -5.867 1.00 91.50 90 THR A C 1
ATOM 700 O O . THR A 1 90 ? 7.210 5.790 -5.122 1.00 91.50 90 THR A O 1
ATOM 703 N N . SER A 1 91 ? 9.107 4.862 -5.852 1.00 94.69 91 SER A N 1
ATOM 704 C CA . SER A 1 91 ? 9.992 5.652 -4.978 1.00 94.69 91 SER A CA 1
ATOM 705 C C . SER A 1 91 ? 9.910 7.168 -5.222 1.00 94.69 91 SER A C 1
ATOM 707 O O . SER A 1 91 ? 10.201 7.948 -4.322 1.00 94.69 91 SER A O 1
ATOM 709 N N . SER A 1 92 ? 9.436 7.615 -6.388 1.00 90.06 92 SER A N 1
ATOM 710 C CA . SER A 1 92 ? 9.105 9.030 -6.622 1.00 90.06 92 SER A CA 1
ATOM 711 C C . SER A 1 92 ? 7.964 9.547 -5.734 1.00 90.06 92 SER A C 1
ATOM 713 O O . SER A 1 92 ? 7.875 10.747 -5.499 1.00 90.06 92 SER A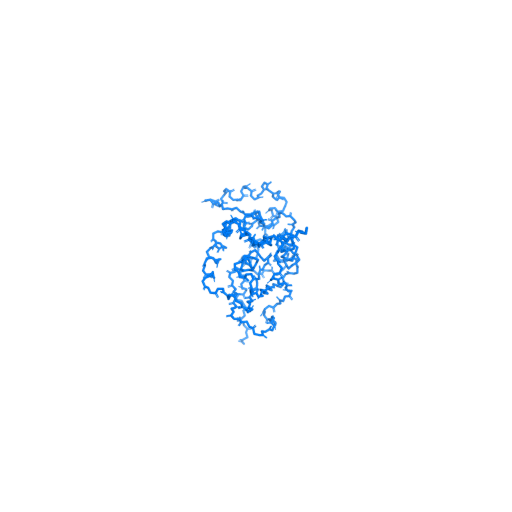 O 1
ATOM 715 N N . ARG A 1 93 ? 7.110 8.658 -5.207 1.00 90.44 93 ARG A N 1
ATOM 716 C CA . ARG A 1 93 ? 6.003 8.987 -4.294 1.00 90.44 93 ARG A CA 1
ATOM 717 C C . ARG A 1 93 ? 6.394 8.938 -2.817 1.00 90.44 93 ARG A C 1
ATOM 719 O O . ARG A 1 93 ? 5.533 9.156 -1.972 1.00 90.44 93 ARG A O 1
ATOM 726 N N . PHE A 1 94 ? 7.664 8.682 -2.489 1.00 93.62 94 PHE A N 1
ATOM 727 C CA . PHE A 1 94 ? 8.122 8.500 -1.105 1.00 93.62 94 PHE A CA 1
ATOM 728 C C . PHE A 1 94 ? 7.666 9.637 -0.179 1.00 93.62 94 PHE A C 1
ATOM 730 O O . PHE A 1 94 ? 7.043 9.382 0.847 1.00 93.62 94 PHE A O 1
ATOM 737 N N . GLY A 1 95 ? 7.921 10.891 -0.567 1.00 92.75 95 GLY A N 1
ATOM 738 C CA . GLY A 1 95 ? 7.542 12.056 0.236 1.00 92.75 95 GLY A CA 1
ATOM 739 C C . GLY A 1 95 ? 6.029 12.193 0.426 1.00 92.75 95 GLY A C 1
ATOM 740 O O . GLY A 1 95 ? 5.582 12.523 1.519 1.00 92.75 95 GLY A O 1
ATOM 741 N N . ALA A 1 96 ? 5.235 11.871 -0.601 1.00 92.38 96 ALA A N 1
ATOM 742 C CA . ALA A 1 96 ? 3.775 11.884 -0.506 1.00 92.38 96 ALA A CA 1
ATOM 743 C C . ALA A 1 96 ? 3.262 10.792 0.446 1.00 92.38 96 ALA A C 1
ATOM 745 O O . ALA A 1 96 ? 2.419 11.069 1.292 1.00 92.38 96 ALA A O 1
ATOM 746 N N . MET A 1 97 ? 3.817 9.578 0.365 1.00 94.38 97 MET A N 1
ATOM 747 C CA . MET A 1 97 ? 3.489 8.488 1.289 1.00 94.38 97 MET A CA 1
ATOM 748 C C . MET A 1 97 ? 3.861 8.838 2.733 1.00 94.38 97 MET A C 1
ATOM 750 O O . MET A 1 97 ? 3.060 8.604 3.637 1.00 94.38 97 MET A O 1
ATOM 754 N N . ARG A 1 98 ? 5.041 9.437 2.953 1.00 95.56 98 ARG A N 1
ATOM 755 C CA . ARG A 1 98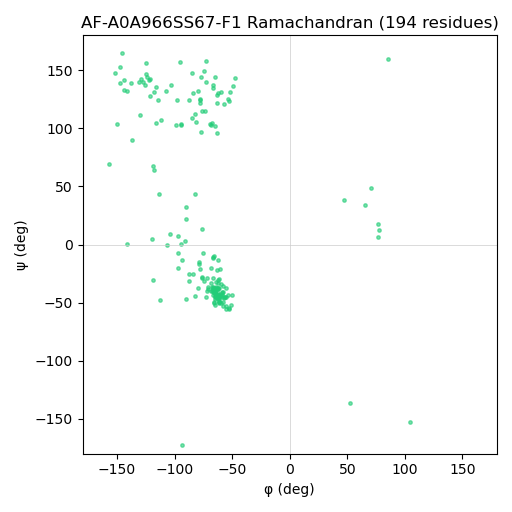 ? 5.470 9.931 4.270 1.00 95.56 98 ARG A CA 1
ATOM 756 C C . ARG A 1 98 ? 4.473 10.953 4.820 1.00 95.56 98 ARG A C 1
ATOM 758 O O . ARG A 1 98 ? 3.952 10.753 5.912 1.00 95.56 98 ARG A O 1
ATOM 765 N N . ALA A 1 99 ? 4.155 11.985 4.041 1.00 95.19 99 ALA A N 1
ATOM 766 C CA . ALA A 1 99 ? 3.235 13.039 4.459 1.00 95.19 99 ALA A CA 1
ATOM 767 C C . ALA A 1 99 ? 1.832 12.493 4.780 1.00 95.19 99 ALA A C 1
ATOM 769 O O . ALA A 1 99 ? 1.264 12.828 5.813 1.00 95.19 99 ALA A O 1
ATOM 770 N N . SER A 1 100 ? 1.287 11.596 3.948 1.00 96.06 100 SER A N 1
ATOM 771 C CA . SER A 1 100 ? -0.001 10.944 4.227 1.00 96.06 100 SER A CA 1
ATOM 772 C C . SER A 1 100 ? 0.029 10.087 5.493 1.00 96.06 100 SER A C 1
ATOM 774 O O . SER A 1 100 ? -0.950 10.048 6.235 1.00 96.06 100 SER A O 1
ATOM 776 N N . ALA A 1 101 ? 1.133 9.386 5.757 1.00 96.00 101 ALA A N 1
ATOM 777 C CA . ALA A 1 101 ? 1.279 8.598 6.973 1.00 96.00 101 ALA A CA 1
ATOM 778 C C . ALA A 1 101 ? 1.286 9.483 8.227 1.00 96.00 101 ALA A C 1
ATOM 780 O O . ALA A 1 101 ? 0.624 9.148 9.208 1.00 96.00 101 ALA A O 1
ATOM 781 N N . GLU A 1 102 ? 2.023 10.593 8.181 1.00 95.56 102 GLU A N 1
ATOM 782 C CA . GLU A 1 102 ? 2.144 11.559 9.276 1.00 95.56 102 GLU A CA 1
ATOM 783 C C . GLU A 1 102 ? 0.827 12.290 9.546 1.00 95.56 102 GLU A C 1
ATOM 785 O O . GLU A 1 102 ? 0.455 12.442 10.706 1.00 95.56 102 GLU A O 1
ATOM 790 N N . GLU A 1 103 ? 0.090 12.665 8.498 1.00 96.69 103 GLU A N 1
ATOM 791 C CA . GLU A 1 103 ? -1.210 13.333 8.624 1.00 96.69 103 GLU A CA 1
ATOM 792 C C . GLU A 1 103 ? -2.276 12.416 9.240 1.00 96.69 103 GLU A C 1
ATOM 794 O O . GLU A 1 103 ? -3.081 12.855 10.053 1.00 96.69 103 GLU A O 1
ATOM 799 N N . VAL A 1 104 ? -2.281 11.123 8.895 1.00 97.19 104 VAL A N 1
ATOM 800 C CA . VAL A 1 104 ? -3.267 10.164 9.427 1.00 97.19 104 VAL A CA 1
ATOM 801 C C . VAL A 1 104 ? -2.950 9.743 10.866 1.00 97.19 104 VAL A C 1
ATOM 803 O O . VAL A 1 104 ? -3.863 9.420 11.629 1.00 97.19 104 VAL A O 1
ATOM 806 N N . LEU A 1 105 ? -1.674 9.756 11.261 1.00 95.56 105 LEU A N 1
ATOM 807 C CA . LEU A 1 105 ? -1.195 9.213 12.536 1.00 95.56 105 LEU A CA 1
ATOM 808 C C . LEU A 1 105 ? -1.972 9.700 13.782 1.00 95.56 105 LEU A C 1
ATOM 810 O O . LEU A 1 105 ? -2.291 8.856 14.622 1.00 95.56 105 LEU A O 1
ATOM 814 N N . PRO A 1 106 ? -2.331 10.995 13.931 1.00 97.06 106 PRO A N 1
ATOM 815 C CA . PRO A 1 106 ? -3.059 11.490 15.102 1.00 97.06 106 PRO A CA 1
ATOM 816 C C . PRO A 1 106 ? -4.504 10.988 15.207 1.00 97.06 106 PRO A C 1
ATOM 818 O O . PRO A 1 106 ? -5.087 11.048 16.288 1.00 97.06 106 PRO A O 1
ATOM 821 N N . TYR A 1 107 ? -5.085 10.525 14.098 1.00 97.69 107 TYR A N 1
ATOM 822 C CA . TYR A 1 107 ? -6.482 10.091 14.021 1.00 97.69 107 TYR A CA 1
ATOM 823 C C . TYR A 1 107 ? -6.647 8.579 14.166 1.00 97.69 107 TYR A C 1
ATOM 825 O O . TYR A 1 107 ? -7.778 8.099 14.237 1.00 97.69 107 TYR A O 1
ATOM 833 N N . LEU A 1 108 ? -5.544 7.820 14.188 1.00 97.31 108 LEU A N 1
ATOM 834 C CA . LEU A 1 108 ? -5.619 6.369 14.237 1.00 97.31 108 LEU A CA 1
ATOM 835 C C . LEU A 1 108 ? -6.368 5.892 15.490 1.00 97.31 108 LEU A C 1
ATOM 837 O O . LEU A 1 108 ? -6.037 6.301 16.610 1.00 97.31 108 LEU A O 1
ATOM 841 N N . PRO A 1 109 ? -7.343 4.981 15.332 1.00 96.69 109 PRO A N 1
ATOM 842 C CA . PRO A 1 109 ? -8.061 4.443 16.467 1.00 96.69 109 PRO A CA 1
ATOM 843 C C . PRO A 1 109 ? -7.115 3.602 17.323 1.00 96.69 109 PRO A C 1
ATOM 845 O O . PRO A 1 109 ? -6.306 2.812 16.829 1.00 96.69 109 PRO A O 1
ATOM 848 N N . VAL A 1 110 ? -7.215 3.764 18.639 1.00 96.38 110 VAL A N 1
ATOM 849 C CA . VAL A 1 110 ? -6.399 3.008 19.598 1.00 96.38 110 VAL A CA 1
ATOM 850 C C . VAL A 1 110 ? -6.881 1.553 19.717 1.00 96.38 110 VAL A C 1
ATOM 852 O O . VAL A 1 110 ? -6.087 0.654 19.987 1.00 96.38 110 VAL A O 1
ATOM 855 N N . THR A 1 111 ? -8.181 1.336 19.541 1.00 97.44 111 THR A N 1
ATOM 856 C CA . THR A 1 111 ? -8.917 0.061 19.465 1.00 97.44 111 THR A CA 1
ATOM 857 C C . THR A 1 111 ? -10.061 0.267 18.483 1.00 97.44 111 THR A C 1
ATOM 859 O O . THR A 1 111 ? -10.383 1.414 18.251 1.00 97.44 111 THR A O 1
ATOM 862 N N . GLY A 1 112 ? -10.718 -0.779 17.985 1.00 96.81 112 GLY A N 1
ATOM 863 C CA . GLY A 1 112 ? -11.831 -0.617 17.039 1.00 96.81 112 GLY A CA 1
ATOM 864 C C . GLY A 1 112 ? -11.412 -0.961 15.617 1.00 96.81 112 GLY A C 1
ATOM 865 O O . GLY A 1 112 ? -10.522 -1.796 15.440 1.00 96.81 112 GLY A O 1
ATOM 866 N N . ALA A 1 113 ? -12.060 -0.366 14.616 1.00 97.81 113 ALA A N 1
ATOM 867 C CA . ALA A 1 113 ? -11.851 -0.719 13.213 1.00 97.81 113 ALA A CA 1
ATOM 868 C C . ALA A 1 113 ? -11.532 0.495 12.333 1.00 97.81 113 ALA A C 1
ATOM 870 O O . ALA A 1 113 ? -12.162 1.546 12.458 1.00 97.81 113 ALA A O 1
ATOM 871 N N . MET A 1 114 ? -10.591 0.318 11.406 1.00 98.06 114 MET A N 1
ATOM 872 C CA . MET A 1 114 ? -10.223 1.295 10.379 1.00 98.06 114 MET A CA 1
ATOM 873 C C . MET A 1 114 ? -10.351 0.680 8.983 1.00 98.06 114 MET A C 1
ATOM 875 O O . MET A 1 114 ? -10.012 -0.490 8.798 1.00 98.06 114 MET A O 1
ATOM 879 N N . LEU A 1 115 ? -10.781 1.485 8.010 1.00 97.94 115 LEU A N 1
ATOM 880 C CA . LEU A 1 115 ? -10.816 1.131 6.590 1.00 97.94 115 LEU A CA 1
ATOM 881 C C . LEU A 1 115 ? -9.900 2.055 5.773 1.00 97.94 115 LEU A C 1
ATOM 883 O O . LEU A 1 115 ? -9.984 3.275 5.890 1.00 97.94 115 LEU A O 1
ATOM 887 N N . ASP A 1 116 ? -9.054 1.470 4.930 1.00 97.69 116 ASP A N 1
ATOM 888 C CA . ASP A 1 116 ? -8.212 2.159 3.948 1.00 97.69 116 ASP A CA 1
ATOM 889 C C . ASP A 1 116 ? -8.706 1.827 2.531 1.00 97.69 116 ASP A C 1
ATOM 891 O O . ASP A 1 116 ? -8.579 0.689 2.066 1.00 97.69 116 ASP A O 1
ATOM 895 N N . LEU A 1 117 ? -9.340 2.805 1.880 1.00 96.00 117 LEU A N 1
ATOM 896 C CA . LEU A 1 117 ? -9.953 2.685 0.557 1.00 96.00 117 LEU A CA 1
ATOM 897 C C . LEU A 1 117 ? -8.922 2.971 -0.540 1.00 96.00 117 LEU A C 1
ATOM 899 O O . LEU A 1 117 ? -8.359 4.064 -0.581 1.00 96.00 117 LEU A O 1
ATOM 903 N N . GLY A 1 118 ? -8.743 2.034 -1.471 1.00 93.56 118 GLY A N 1
ATOM 904 C CA . GLY A 1 118 ? -7.710 2.101 -2.510 1.00 93.56 118 GLY A CA 1
ATOM 905 C C . GLY A 1 118 ? -6.311 1.906 -1.926 1.00 93.56 118 GLY A C 1
ATOM 906 O O . GLY A 1 118 ? -5.398 2.695 -2.168 1.00 93.56 118 GLY A O 1
ATOM 907 N N . CYS A 1 119 ? -6.152 0.868 -1.101 1.00 95.62 119 CYS A N 1
ATOM 908 C CA . CYS A 1 119 ? -4.937 0.643 -0.322 1.00 95.62 119 CYS A CA 1
ATOM 909 C C . CYS A 1 119 ? -3.692 0.303 -1.163 1.00 95.62 119 CYS A C 1
ATOM 911 O O . CYS A 1 119 ? -2.578 0.250 -0.625 1.00 95.62 119 CYS A O 1
ATOM 913 N N . GLY A 1 120 ? -3.852 0.021 -2.462 1.00 94.25 120 GLY A N 1
ATOM 914 C CA . GLY A 1 120 ? -2.791 -0.480 -3.325 1.00 94.25 120 GLY A CA 1
ATOM 915 C C . GLY A 1 120 ? -2.119 -1.713 -2.708 1.00 94.25 120 GLY A C 1
ATOM 916 O O . GLY A 1 120 ? -2.808 -2.567 -2.142 1.00 94.25 120 GLY A O 1
ATOM 917 N N . PRO A 1 121 ? -0.777 -1.823 -2.737 1.00 95.38 121 PRO A N 1
ATOM 918 C CA . PRO A 1 121 ? -0.060 -2.947 -2.126 1.00 95.38 121 PRO A CA 1
ATOM 919 C C . PRO A 1 121 ? 0.035 -2.858 -0.589 1.00 95.38 121 PRO A C 1
ATOM 921 O O . PRO A 1 121 ? 0.834 -3.562 0.024 1.00 95.38 121 PRO A O 1
ATOM 924 N N . GLY A 1 122 ? -0.730 -1.977 0.065 1.00 96.44 122 GLY A N 1
ATOM 925 C CA . GLY A 1 122 ? -0.880 -1.969 1.523 1.00 96.44 122 GLY A CA 1
ATOM 926 C C . GLY A 1 122 ? 0.296 -1.379 2.307 1.00 96.44 122 GLY A C 1
ATOM 927 O O . GLY A 1 122 ? 0.418 -1.610 3.512 1.00 96.44 122 GLY A O 1
ATOM 928 N N . HIS A 1 123 ? 1.185 -0.606 1.676 1.00 96.12 123 HIS A N 1
ATOM 929 C CA . HIS A 1 123 ? 2.360 -0.043 2.359 1.00 96.12 123 HIS A CA 1
ATOM 930 C C . HIS A 1 123 ? 1.976 0.907 3.506 1.00 96.12 123 HIS A C 1
ATOM 932 O O . HIS A 1 123 ? 2.547 0.810 4.591 1.00 96.12 123 HIS A O 1
ATOM 938 N N . LEU A 1 124 ? 0.989 1.787 3.299 1.00 97.31 124 LEU A N 1
ATOM 939 C CA . LEU A 1 124 ? 0.474 2.662 4.359 1.00 97.31 124 LEU A CA 1
ATOM 940 C C . LEU A 1 124 ? -0.508 1.934 5.283 1.00 97.31 124 LEU A C 1
ATOM 942 O O . LEU A 1 124 ? -0.434 2.094 6.496 1.00 97.31 124 LEU A O 1
ATOM 946 N N . THR A 1 125 ? -1.351 1.050 4.753 1.00 98.25 125 THR A N 1
ATOM 947 C CA . THR A 1 125 ? -2.289 0.254 5.558 1.00 98.25 125 THR A CA 1
ATOM 948 C C . THR A 1 125 ? -1.574 -0.579 6.622 1.00 98.25 125 THR A C 1
ATOM 950 O O . THR A 1 125 ? -1.938 -0.571 7.797 1.00 98.25 125 THR A O 1
ATOM 953 N N . SER A 1 126 ? -0.493 -1.258 6.232 1.00 97.94 126 SER A N 1
ATOM 954 C CA . SER A 1 126 ? 0.367 -2.016 7.145 1.00 97.94 126 SER A CA 1
ATOM 955 C C . SER A 1 126 ? 1.123 -1.127 8.136 1.00 97.94 126 SER A C 1
ATOM 957 O O . SER A 1 126 ? 1.427 -1.563 9.248 1.00 97.94 126 SER A O 1
ATOM 959 N N . TRP A 1 127 ? 1.422 0.121 7.762 1.00 97.69 127 TRP A N 1
ATOM 960 C CA . TRP A 1 127 ? 1.976 1.109 8.683 1.00 97.69 127 TRP A CA 1
ATOM 961 C C . TRP A 1 127 ? 0.951 1.461 9.762 1.00 97.69 127 TRP A C 1
ATOM 963 O O . TRP A 1 127 ? 1.263 1.354 10.946 1.00 97.69 127 TRP A O 1
ATOM 973 N N . TYR A 1 128 ? -0.285 1.779 9.375 1.00 97.88 128 TYR A N 1
ATOM 974 C CA . TYR A 1 128 ? -1.373 2.063 10.313 1.00 97.88 128 TYR A CA 1
ATOM 975 C C . TYR A 1 128 ? -1.625 0.884 11.262 1.00 97.88 128 TYR A C 1
ATOM 977 O O . TYR A 1 128 ? -1.740 1.077 12.471 1.00 97.88 128 TYR A O 1
ATOM 985 N N . ALA A 1 129 ? -1.587 -0.348 10.746 1.00 98.00 129 ALA A N 1
ATOM 986 C CA . ALA A 1 129 ? -1.708 -1.563 11.550 1.00 98.00 129 ALA A CA 1
ATOM 987 C C . ALA A 1 129 ? -0.617 -1.684 12.627 1.00 98.00 129 ALA A C 1
ATOM 989 O O . ALA A 1 129 ? -0.917 -2.023 13.773 1.00 98.00 129 ALA A O 1
ATOM 990 N N . ARG A 1 130 ? 0.633 -1.330 12.300 1.00 96.81 130 ARG A N 1
ATOM 991 C CA . ARG A 1 130 ? 1.745 -1.309 13.266 1.00 96.81 130 ARG A CA 1
ATOM 992 C C . ARG A 1 130 ? 1.600 -0.228 14.331 1.00 96.81 130 ARG A C 1
ATOM 994 O O . ARG A 1 130 ? 1.988 -0.463 15.473 1.00 96.81 130 ARG A O 1
ATOM 1001 N N . GLN A 1 131 ? 1.070 0.936 13.966 1.00 96.88 131 GLN A N 1
ATOM 1002 C CA . GLN A 1 131 ? 0.873 2.047 14.901 1.00 96.88 131 GLN A CA 1
ATOM 1003 C C . GLN A 1 131 ? -0.336 1.824 15.824 1.00 96.88 131 GLN A C 1
ATOM 1005 O O . GLN A 1 131 ? -0.312 2.255 16.977 1.00 96.88 131 GLN A O 1
ATOM 1010 N N . SER A 1 132 ? -1.336 1.062 15.367 1.00 97.19 132 SER A N 1
ATOM 1011 C CA . SER A 1 132 ? -2.531 0.695 16.136 1.00 97.19 132 SER A CA 1
ATOM 1012 C C . SER A 1 132 ? -2.670 -0.821 16.333 1.00 97.19 132 SER A C 1
ATOM 1014 O O . SER A 1 132 ? -3.635 -1.421 15.860 1.00 97.19 132 SER A O 1
ATOM 1016 N N . PRO A 1 133 ? -1.776 -1.472 17.106 1.00 97.12 133 PRO A N 1
ATOM 1017 C CA . PRO A 1 133 ? -1.743 -2.934 17.244 1.00 97.1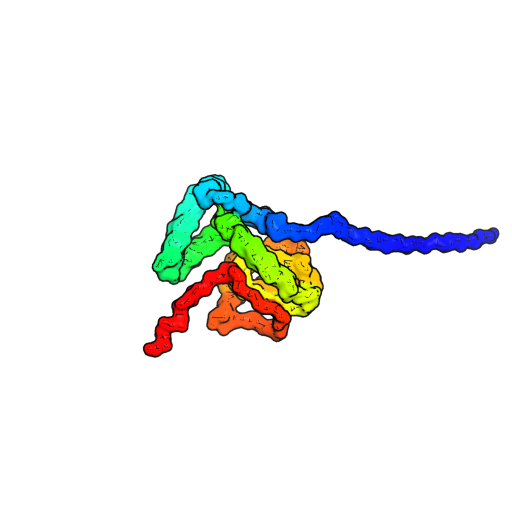2 133 PRO A CA 1
ATOM 1018 C C . PRO A 1 133 ? -2.974 -3.542 17.940 1.00 97.12 133 PRO A C 1
ATOM 1020 O O . PRO A 1 133 ? -3.115 -4.760 17.982 1.00 97.12 133 PRO A O 1
ATOM 1023 N N . ARG A 1 134 ? -3.853 -2.718 18.532 1.00 97.56 134 ARG A N 1
ATOM 1024 C CA . ARG A 1 134 ? -5.117 -3.160 19.153 1.00 97.56 134 ARG A CA 1
ATOM 1025 C C . ARG A 1 134 ? -6.360 -2.797 18.335 1.00 97.56 134 ARG A C 1
ATOM 1027 O O . ARG A 1 134 ? -7.470 -3.095 18.773 1.00 97.56 134 ARG A O 1
ATOM 1034 N N . ALA A 1 135 ? -6.191 -2.135 17.194 1.00 98.06 135 ALA A N 1
ATOM 1035 C CA . ALA A 1 135 ? -7.252 -1.920 16.221 1.00 98.06 135 ALA A CA 1
ATOM 1036 C C . ALA A 1 135 ? -7.185 -2.997 15.132 1.00 98.06 135 ALA A C 1
ATOM 1038 O O . ALA A 1 135 ? -6.132 -3.592 14.896 1.00 98.06 135 ALA A O 1
ATOM 1039 N N . THR A 1 136 ? -8.314 -3.228 14.470 1.00 98.00 136 THR A N 1
ATOM 1040 C CA . THR A 1 136 ? -8.412 -4.058 13.267 1.00 98.00 136 THR A CA 1
ATOM 1041 C C . THR A 1 136 ? -8.392 -3.150 12.049 1.00 98.00 136 THR A C 1
ATOM 1043 O O . THR A 1 136 ? -9.215 -2.242 11.940 1.00 98.00 136 THR A O 1
ATOM 1046 N N . ILE A 1 137 ? -7.464 -3.385 11.129 1.00 98.31 137 ILE A N 1
ATOM 1047 C CA . ILE A 1 137 ? -7.330 -2.585 9.913 1.00 98.31 137 ILE A CA 1
ATOM 1048 C C . ILE A 1 137 ? -7.817 -3.403 8.720 1.00 98.31 137 ILE A C 1
ATOM 1050 O O . ILE A 1 137 ? -7.430 -4.557 8.549 1.00 98.31 137 ILE A O 1
ATOM 1054 N N . THR A 1 138 ? -8.657 -2.810 7.881 1.00 98.31 138 THR A N 1
ATOM 1055 C CA . THR A 1 138 ? -9.045 -3.378 6.587 1.00 98.31 138 THR A CA 1
ATOM 1056 C C . THR A 1 138 ? -8.508 -2.481 5.483 1.00 98.31 138 THR A C 1
ATOM 1058 O O . THR A 1 138 ? -8.796 -1.291 5.477 1.00 98.31 138 THR A O 1
ATOM 1061 N N . GLY A 1 139 ? -7.728 -3.031 4.558 1.00 97.69 139 GLY A N 1
ATOM 1062 C CA . GLY A 1 139 ? -7.393 -2.365 3.299 1.00 97.69 139 GLY A CA 1
ATOM 1063 C C . GLY A 1 139 ? -8.219 -2.956 2.168 1.00 97.69 139 GLY A C 1
ATOM 1064 O O . GLY A 1 139 ? -8.363 -4.178 2.096 1.00 97.69 139 GLY A O 1
ATOM 1065 N N . CYS A 1 140 ? -8.757 -2.124 1.282 1.00 96.19 140 CYS A N 1
ATOM 1066 C CA . CYS A 1 140 ? -9.373 -2.619 0.059 1.00 96.19 140 CYS A CA 1
ATOM 1067 C C . CYS A 1 140 ? -8.851 -1.912 -1.182 1.00 96.19 140 CYS A C 1
ATOM 1069 O O . CYS A 1 140 ? -8.632 -0.705 -1.182 1.00 96.19 140 CYS A O 1
ATOM 1071 N N . ASP A 1 141 ? -8.700 -2.668 -2.257 1.00 94.06 141 ASP A N 1
ATOM 1072 C CA . ASP A 1 141 ? -8.309 -2.176 -3.571 1.00 94.06 141 ASP A CA 1
ATOM 1073 C C . ASP A 1 141 ? -8.990 -3.037 -4.635 1.00 94.06 141 ASP A C 1
ATOM 1075 O O . ASP A 1 141 ? -9.312 -4.202 -4.387 1.00 94.06 141 ASP A O 1
ATOM 1079 N N . ARG A 1 142 ? -9.230 -2.475 -5.817 1.00 91.81 142 ARG A N 1
ATOM 1080 C CA . ARG A 1 142 ? -9.864 -3.210 -6.914 1.00 91.81 142 ARG A CA 1
ATOM 1081 C C . ARG A 1 142 ? -8.892 -4.141 -7.629 1.00 91.81 142 ARG A C 1
ATOM 1083 O O . ARG A 1 142 ? -9.355 -5.068 -8.282 1.00 91.81 142 ARG A O 1
ATOM 1090 N N . GLU A 1 143 ? -7.586 -3.892 -7.516 1.00 91.62 143 GLU A N 1
ATOM 1091 C CA . GLU A 1 143 ? -6.536 -4.651 -8.193 1.00 91.62 143 GLU A CA 1
ATOM 1092 C C . GLU A 1 143 ? -6.152 -5.917 -7.397 1.00 91.62 143 GLU A C 1
ATOM 1094 O O . GLU A 1 143 ? -5.487 -5.822 -6.355 1.00 91.62 143 GLU A O 1
ATOM 1099 N N . PRO A 1 144 ? -6.508 -7.133 -7.863 1.00 94.19 144 PRO A N 1
ATOM 1100 C CA . PRO A 1 144 ? -6.227 -8.367 -7.126 1.00 94.19 144 PRO A CA 1
ATOM 1101 C C . PRO A 1 144 ? -4.733 -8.639 -6.934 1.00 94.19 144 PRO A C 1
ATOM 1103 O O . PRO A 1 144 ? -4.334 -9.245 -5.930 1.00 94.19 144 PRO A O 1
ATOM 1106 N N . ALA A 1 145 ? -3.894 -8.192 -7.874 1.00 93.38 145 ALA A N 1
ATOM 1107 C CA . ALA A 1 145 ? -2.452 -8.359 -7.772 1.00 93.38 145 ALA A CA 1
ATOM 1108 C C . ALA A 1 145 ? -1.880 -7.573 -6.580 1.00 93.38 145 ALA A C 1
ATOM 1110 O O . ALA A 1 145 ? -1.065 -8.103 -5.821 1.00 93.38 145 ALA A O 1
ATOM 1111 N N . PHE A 1 146 ? -2.373 -6.355 -6.339 1.00 94.94 146 PHE A N 1
ATOM 1112 C CA . PHE A 1 146 ? -1.964 -5.542 -5.194 1.00 94.94 146 PHE A CA 1
ATOM 1113 C C . PHE A 1 146 ? -2.437 -6.119 -3.863 1.00 94.94 146 PHE A C 1
ATOM 1115 O O . PHE A 1 146 ? -1.651 -6.164 -2.918 1.00 94.94 146 PHE A O 1
ATOM 1122 N N . ILE A 1 147 ? -3.660 -6.650 -3.794 1.00 97.19 147 ILE A N 1
ATOM 1123 C CA . ILE A 1 147 ? -4.139 -7.341 -2.588 1.00 97.19 147 ILE A CA 1
ATOM 1124 C C . ILE A 1 147 ? -3.284 -8.575 -2.285 1.00 97.19 147 ILE A C 1
ATOM 1126 O O . ILE A 1 147 ? -2.886 -8.784 -1.140 1.00 97.19 147 ILE A O 1
ATOM 1130 N N . THR A 1 148 ? -2.911 -9.346 -3.308 1.00 96.75 148 THR A N 1
ATOM 1131 C CA . THR A 1 148 ? -2.018 -10.503 -3.142 1.00 96.75 148 THR A CA 1
ATOM 1132 C C . THR A 1 148 ? -0.651 -10.084 -2.586 1.00 96.75 148 THR A C 1
ATOM 1134 O O . THR A 1 148 ? -0.141 -10.718 -1.657 1.00 96.75 148 THR A O 1
ATOM 1137 N N . MET A 1 149 ? -0.072 -8.992 -3.100 1.00 96.25 149 MET A N 1
ATOM 1138 C CA . MET A 1 149 ? 1.173 -8.421 -2.572 1.00 96.25 149 MET A CA 1
ATOM 1139 C C . MET A 1 149 ? 1.021 -7.974 -1.119 1.00 96.25 149 MET A C 1
ATOM 1141 O O . MET A 1 149 ? 1.821 -8.374 -0.276 1.00 96.25 149 MET A O 1
ATOM 1145 N N . ALA A 1 150 ? -0.028 -7.208 -0.816 1.00 97.38 150 ALA A N 1
ATOM 1146 C CA . ALA A 1 150 ? -0.290 -6.666 0.511 1.00 97.38 150 ALA A CA 1
ATOM 1147 C C . ALA A 1 150 ? -0.425 -7.777 1.564 1.00 97.38 150 ALA A C 1
ATOM 1149 O O . ALA A 1 150 ? 0.196 -7.716 2.629 1.00 97.38 150 ALA A O 1
ATOM 1150 N N . THR A 1 151 ? -1.178 -8.836 1.250 1.00 98.12 151 THR A N 1
ATOM 1151 C CA . THR A 1 151 ? -1.334 -10.011 2.119 1.00 98.12 151 THR A CA 1
ATOM 1152 C C . THR A 1 151 ? -0.012 -10.755 2.317 1.00 98.12 151 THR A C 1
ATOM 1154 O O . THR A 1 151 ? 0.335 -11.116 3.448 1.00 98.12 151 THR A O 1
ATOM 1157 N N . SER A 1 152 ? 0.752 -10.971 1.241 1.00 96.50 152 SER A N 1
ATOM 1158 C CA . SER A 1 152 ? 2.066 -11.621 1.313 1.00 96.50 152 SER A CA 1
ATOM 1159 C C . SER A 1 152 ? 3.048 -10.815 2.167 1.00 96.50 152 SER A C 1
ATOM 1161 O O . SER A 1 152 ? 3.756 -11.376 3.006 1.00 96.50 152 SER A O 1
ATOM 1163 N N . ASP A 1 153 ? 3.080 -9.494 2.002 1.00 95.44 153 ASP A N 1
ATOM 1164 C CA . ASP A 1 153 ? 3.980 -8.629 2.753 1.00 95.44 153 ASP A CA 1
ATOM 1165 C C . ASP A 1 153 ? 3.585 -8.488 4.222 1.00 95.44 153 ASP A C 1
ATOM 1167 O O . ASP A 1 153 ? 4.463 -8.551 5.083 1.00 95.44 153 ASP A O 1
ATOM 1171 N N . ALA A 1 154 ? 2.293 -8.377 4.541 1.00 96.88 154 ALA A N 1
ATOM 1172 C CA . ALA A 1 154 ? 1.839 -8.390 5.930 1.00 96.88 154 ALA A CA 1
ATOM 1173 C C . ALA A 1 154 ? 2.239 -9.693 6.638 1.00 96.88 154 ALA A C 1
ATOM 1175 O O . ALA A 1 154 ? 2.762 -9.647 7.753 1.00 96.88 154 ALA A O 1
ATOM 1176 N N . THR A 1 155 ? 2.113 -10.835 5.950 1.00 96.88 155 THR A N 1
ATOM 1177 C CA . THR A 1 155 ? 2.578 -12.140 6.449 1.00 96.88 155 THR A CA 1
ATOM 1178 C C . THR A 1 155 ? 4.091 -12.140 6.676 1.00 96.88 155 THR A C 1
ATOM 1180 O O . THR A 1 155 ? 4.565 -12.486 7.758 1.00 96.88 155 THR A O 1
ATOM 1183 N N . ARG A 1 156 ? 4.869 -11.696 5.680 1.00 94.88 156 ARG A N 1
ATOM 1184 C CA . ARG A 1 156 ? 6.338 -11.601 5.749 1.00 94.88 156 ARG A CA 1
ATOM 1185 C C . ARG A 1 156 ? 6.818 -10.689 6.882 1.00 94.88 156 ARG A C 1
ATOM 1187 O O . ARG A 1 156 ? 7.878 -10.931 7.454 1.00 94.88 156 ARG A O 1
ATOM 1194 N N . LEU A 1 157 ? 6.066 -9.633 7.179 1.00 93.12 157 LEU A N 1
ATOM 1195 C CA . LEU A 1 157 ? 6.395 -8.622 8.183 1.00 93.12 157 LEU A CA 1
ATOM 1196 C C . LEU A 1 157 ? 5.776 -8.892 9.562 1.00 93.12 157 LEU A C 1
ATOM 1198 O O . LEU A 1 157 ? 5.996 -8.078 10.466 1.00 93.12 157 LEU A O 1
ATOM 1202 N N . GLY A 1 158 ? 5.033 -9.994 9.722 1.00 96.00 158 GLY A N 1
ATOM 1203 C CA . GLY A 1 158 ? 4.398 -10.396 10.980 1.00 96.00 158 GLY A CA 1
ATOM 1204 C C . GLY A 1 158 ? 3.299 -9.442 11.453 1.00 96.00 158 GLY A C 1
ATOM 1205 O O . GLY A 1 158 ? 3.174 -9.198 12.650 1.00 96.00 158 GLY A O 1
ATOM 1206 N N . ILE A 1 159 ? 2.557 -8.833 10.526 1.00 97.00 159 ILE A N 1
ATOM 1207 C CA . ILE A 1 159 ? 1.492 -7.872 10.831 1.00 97.00 159 ILE A CA 1
ATOM 1208 C C . ILE A 1 159 ? 0.157 -8.610 10.771 1.00 97.00 159 ILE A C 1
ATOM 1210 O O . ILE A 1 159 ? -0.347 -8.909 9.693 1.00 97.00 159 ILE A O 1
ATOM 1214 N N . GLU A 1 160 ? -0.397 -8.922 11.938 1.00 97.38 160 GLU A N 1
ATOM 1215 C CA . GLU A 1 160 ? -1.550 -9.825 12.067 1.00 97.38 160 GLU A CA 1
ATOM 1216 C C . GLU A 1 160 ? -2.895 -9.092 12.164 1.00 97.38 160 GLU A C 1
ATOM 1218 O O . GLU A 1 160 ? -3.941 -9.673 11.892 1.00 97.38 160 GLU A O 1
ATOM 1223 N N . ASN A 1 161 ? -2.894 -7.810 12.536 1.00 98.25 161 ASN A N 1
ATOM 1224 C CA . ASN A 1 161 ? -4.109 -7.021 12.752 1.00 98.25 161 ASN A CA 1
ATOM 1225 C C . ASN A 1 161 ? -4.605 -6.291 11.490 1.00 98.25 161 ASN A C 1
ATOM 1227 O O . ASN A 1 161 ? -5.332 -5.301 11.596 1.00 98.25 161 ASN A O 1
ATOM 1231 N N . VAL A 1 162 ? -4.211 -6.764 10.304 1.00 98.50 162 VAL A N 1
ATOM 1232 C CA . VAL A 1 162 ? -4.645 -6.223 9.012 1.00 98.50 162 VAL A CA 1
ATOM 1233 C C . VAL A 1 162 ? -5.232 -7.317 8.128 1.00 98.50 162 VAL A C 1
ATOM 1235 O O . VAL A 1 162 ? -4.695 -8.418 8.037 1.00 98.50 162 VAL A O 1
ATOM 1238 N N . THR A 1 163 ? -6.340 -7.011 7.460 1.00 98.00 163 THR A N 1
ATOM 1239 C CA . THR A 1 163 ? -6.937 -7.844 6.409 1.00 98.00 163 THR A CA 1
ATOM 1240 C C . THR A 1 163 ? -7.030 -7.035 5.123 1.00 98.00 163 THR A C 1
ATOM 1242 O O . THR A 1 163 ? -7.342 -5.846 5.160 1.00 98.00 163 THR A O 1
ATOM 1245 N N . TYR A 1 164 ? -6.772 -7.679 3.987 1.00 98.25 164 TYR A N 1
ATOM 1246 C CA . TYR A 1 164 ? -6.881 -7.059 2.671 1.00 98.25 164 TYR A CA 1
ATOM 1247 C C . TYR A 1 164 ? -7.972 -7.739 1.857 1.00 98.25 164 TYR A C 1
ATOM 1249 O O . TYR A 1 164 ? -8.063 -8.969 1.850 1.00 98.25 164 TYR A O 1
ATOM 1257 N N . VAL A 1 165 ? -8.799 -6.945 1.182 1.00 96.88 165 VAL A N 1
ATOM 1258 C CA . VAL A 1 165 ? -9.925 -7.439 0.386 1.00 96.88 165 VAL A CA 1
ATOM 1259 C C . VAL A 1 165 ? -9.930 -6.806 -0.998 1.00 96.88 165 VAL A C 1
ATOM 1261 O O . VAL A 1 165 ? -9.670 -5.614 -1.149 1.00 96.88 165 VAL A O 1
ATOM 1264 N N . VAL A 1 166 ? -10.250 -7.607 -2.013 1.00 95.81 166 VAL A N 1
ATOM 1265 C CA . VAL A 1 166 ? -10.506 -7.078 -3.354 1.00 95.81 166 VAL A CA 1
ATOM 1266 C C . VAL A 1 166 ? -11.892 -6.445 -3.348 1.00 95.81 166 VAL A C 1
ATOM 1268 O O . VAL A 1 166 ? -12.880 -7.154 -3.154 1.00 95.81 166 VAL A O 1
ATOM 1271 N N . ALA A 1 167 ? -11.970 -5.130 -3.538 1.00 92.69 167 ALA A N 1
ATOM 1272 C CA . ALA A 1 167 ? -13.236 -4.409 -3.618 1.00 92.69 167 ALA A CA 1
ATOM 1273 C C . ALA A 1 167 ? -13.135 -3.213 -4.568 1.00 92.69 167 ALA A C 1
ATOM 1275 O O . ALA A 1 167 ? -12.157 -2.466 -4.558 1.00 92.69 167 ALA A O 1
ATOM 1276 N N . ASP A 1 168 ? -14.181 -3.019 -5.365 1.00 89.81 168 ASP A N 1
ATOM 1277 C CA . ASP A 1 168 ? -14.358 -1.828 -6.188 1.00 89.81 168 ASP A CA 1
ATOM 1278 C C . ASP A 1 168 ? -15.219 -0.825 -5.423 1.00 89.81 168 ASP A C 1
ATOM 1280 O O . ASP A 1 168 ? -16.442 -0.965 -5.364 1.00 89.81 168 ASP A O 1
ATOM 1284 N N . VAL A 1 169 ? -14.568 0.194 -4.863 1.00 87.06 169 VAL A N 1
ATOM 1285 C CA . VAL A 1 169 ? -15.194 1.206 -3.999 1.00 87.06 169 VAL A CA 1
ATOM 1286 C C . VAL A 1 169 ? -16.275 2.036 -4.701 1.00 87.06 169 VAL A C 1
ATOM 1288 O O . VAL A 1 169 ? -17.048 2.713 -4.029 1.00 87.06 169 VAL A O 1
ATOM 1291 N N . THR A 1 170 ? -16.358 1.980 -6.037 1.00 84.31 170 THR A N 1
ATOM 1292 C CA . THR A 1 170 ? -17.443 2.611 -6.811 1.00 84.31 170 THR A CA 1
ATOM 1293 C C . THR A 1 170 ?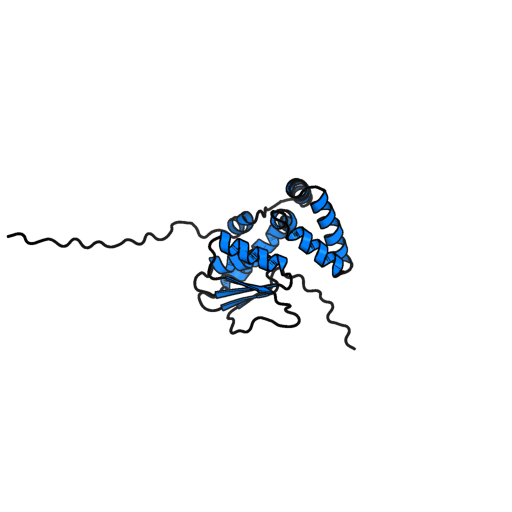 -18.737 1.794 -6.796 1.00 84.31 170 THR A C 1
ATOM 1295 O O . THR A 1 170 ? -19.805 2.317 -7.113 1.00 84.31 170 THR A O 1
ATOM 1298 N N . LYS A 1 171 ? -18.654 0.511 -6.426 1.00 86.94 171 LYS A N 1
ATOM 1299 C CA . LYS A 1 171 ? -19.772 -0.440 -6.405 1.00 86.94 171 LYS A CA 1
ATOM 1300 C C . LYS A 1 171 ? -20.129 -0.863 -4.993 1.00 86.94 171 LYS A C 1
ATOM 1302 O O . LYS A 1 171 ? -21.307 -0.894 -4.651 1.00 86.94 171 LYS A O 1
ATOM 1307 N N . ASP A 1 172 ? -19.120 -1.222 -4.209 1.00 84.94 172 ASP A N 1
ATOM 1308 C CA . ASP A 1 172 ? -19.294 -1.717 -2.853 1.00 84.94 172 ASP A CA 1
ATOM 1309 C C . ASP A 1 172 ? -18.073 -1.385 -1.994 1.00 84.94 172 ASP A C 1
ATOM 1311 O O . ASP A 1 172 ? -16.936 -1.350 -2.467 1.00 84.94 172 ASP A O 1
ATOM 1315 N N . ILE A 1 173 ? -18.316 -1.160 -0.710 1.00 87.12 173 ILE A N 1
ATOM 1316 C CA . ILE A 1 173 ? -17.273 -0.936 0.287 1.00 87.12 173 ILE A CA 1
ATOM 1317 C C . ILE A 1 173 ? -17.460 -1.944 1.421 1.00 87.12 173 ILE A C 1
ATOM 1319 O O . ILE A 1 173 ? -18.597 -2.289 1.746 1.00 87.12 173 ILE A O 1
ATOM 1323 N N . PRO A 1 174 ? -16.376 -2.415 2.064 1.00 89.75 174 PRO A N 1
ATOM 1324 C CA . PRO A 1 174 ? -16.494 -3.294 3.221 1.00 89.75 174 PRO A CA 1
ATOM 1325 C C . PRO A 1 174 ? -17.480 -2.745 4.260 1.00 89.75 174 PRO A C 1
ATOM 1327 O O . PRO A 1 174 ? -17.475 -1.552 4.563 1.00 89.75 174 PRO A O 1
ATOM 1330 N N . ALA A 1 175 ? -18.337 -3.611 4.802 1.00 88.56 175 ALA A N 1
ATOM 1331 C CA . ALA A 1 175 ? -19.349 -3.205 5.772 1.00 88.56 175 ALA A CA 1
ATOM 1332 C C . ALA A 1 175 ? -18.725 -2.876 7.142 1.00 88.56 175 ALA A C 1
ATOM 1334 O O . ALA A 1 175 ? -17.823 -3.570 7.611 1.00 88.56 175 ALA A O 1
ATOM 1335 N N . GLY A 1 176 ? -19.234 -1.816 7.778 1.00 84.69 176 GLY A N 1
ATOM 1336 C CA . GLY A 1 176 ? -18.776 -1.313 9.076 1.00 84.69 176 GLY A CA 1
ATOM 1337 C C . GLY A 1 176 ? -19.550 -1.858 10.289 1.00 84.69 176 GLY A C 1
ATOM 1338 O O . GLY A 1 176 ? -20.404 -2.738 10.150 1.00 84.69 176 GLY A O 1
ATOM 1339 N N . PRO A 1 177 ? -19.287 -1.315 11.493 1.00 92.38 177 PRO A N 1
ATOM 1340 C CA . PRO A 1 177 ? -18.804 0.052 11.730 1.00 92.38 177 PRO A CA 1
ATOM 1341 C C . PRO A 1 177 ? -17.279 0.231 11.634 1.00 92.38 177 PRO A C 1
ATOM 1343 O O . PRO A 1 177 ? -16.522 -0.646 12.038 1.00 92.38 177 PRO A O 1
ATOM 1346 N N . PHE A 1 178 ? -16.847 1.412 11.173 1.00 96.62 178 PHE A N 1
ATOM 1347 C CA . PHE A 1 178 ? -15.457 1.883 11.235 1.00 96.62 178 PHE A CA 1
ATOM 1348 C C . PHE A 1 178 ? -15.382 3.190 12.021 1.00 96.62 178 PHE A C 1
ATOM 1350 O O . PHE A 1 178 ? -16.263 4.040 11.908 1.00 96.62 178 PHE A O 1
ATOM 1357 N N . GLU A 1 179 ? -14.319 3.351 12.798 1.00 97.12 179 GLU A N 1
ATOM 1358 C CA . GLU A 1 179 ? -14.022 4.572 13.553 1.00 97.12 179 GLU A CA 1
ATOM 1359 C C . GLU A 1 179 ? -13.220 5.574 12.718 1.00 97.12 179 GLU A C 1
ATOM 1361 O O . GLU A 1 179 ? -13.296 6.779 12.946 1.00 97.12 179 GLU A O 1
ATOM 1366 N N . LEU A 1 180 ? -12.479 5.072 11.728 1.00 97.62 180 LEU A N 1
ATOM 1367 C CA . LEU A 1 180 ? -11.723 5.870 10.777 1.00 97.62 180 LEU A CA 1
ATOM 1368 C C . LEU A 1 180 ? -11.806 5.233 9.389 1.00 97.62 180 LEU A C 1
ATOM 1370 O O . LEU A 1 180 ? -11.571 4.035 9.230 1.00 97.62 180 LEU A O 1
ATOM 1374 N N . ILE A 1 181 ? -12.104 6.051 8.385 1.00 96.88 181 ILE A N 1
ATOM 1375 C CA . ILE A 1 181 ? -12.015 5.681 6.972 1.00 96.88 181 ILE A CA 1
ATOM 1376 C C . ILE A 1 181 ? -11.049 6.661 6.315 1.00 96.88 181 ILE A C 1
ATOM 1378 O O . ILE A 1 181 ? -11.217 7.873 6.457 1.00 96.88 181 ILE A O 1
ATOM 1382 N N . VAL A 1 182 ? -10.044 6.147 5.611 1.00 96.06 182 VAL A N 1
ATOM 1383 C CA . VAL A 1 182 ? -9.071 6.956 4.871 1.00 96.06 182 VAL A CA 1
ATOM 1384 C C . VAL A 1 182 ? -9.014 6.540 3.407 1.00 96.06 182 VAL A C 1
ATOM 1386 O O . VAL A 1 182 ? -9.351 5.417 3.048 1.00 96.06 182 VAL A O 1
ATOM 1389 N N . SER A 1 183 ? -8.577 7.473 2.567 1.00 93.75 183 SER A N 1
ATOM 1390 C CA . SER A 1 183 ? -8.197 7.254 1.172 1.00 93.75 183 SER A CA 1
ATOM 1391 C C . SER A 1 183 ? -7.118 8.283 0.860 1.00 93.75 183 SER A C 1
ATOM 1393 O O . SER A 1 183 ? -7.409 9.477 0.790 1.00 93.75 183 SER A O 1
ATOM 1395 N N . THR A 1 184 ? -5.852 7.861 0.815 1.00 86.00 184 THR A N 1
ATOM 1396 C CA . THR A 1 184 ? -4.712 8.804 0.824 1.00 86.00 184 THR A CA 1
ATOM 1397 C C . THR A 1 184 ? -3.826 8.737 -0.411 1.00 86.00 184 THR A C 1
ATOM 1399 O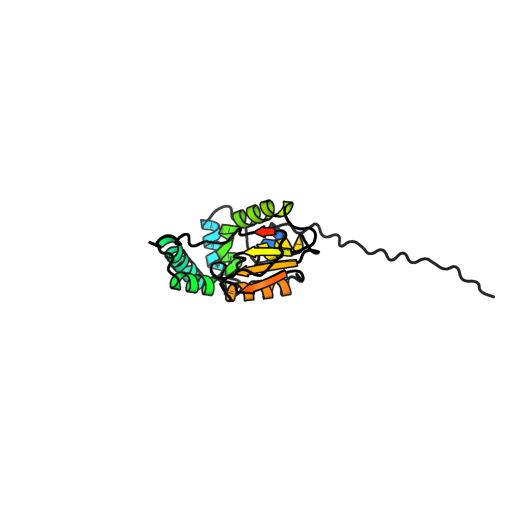 O . THR A 1 184 ? -3.241 9.749 -0.784 1.00 86.00 184 THR A O 1
ATOM 1402 N N . GLN A 1 185 ? -3.701 7.565 -1.038 1.00 82.31 185 GLN A N 1
ATOM 1403 C CA . GLN A 1 185 ? -2.848 7.350 -2.216 1.00 82.31 185 GLN A CA 1
ATOM 1404 C C . GLN A 1 185 ? -3.637 6.874 -3.443 1.00 82.31 185 GLN A C 1
ATOM 1406 O O . GLN A 1 185 ? -3.047 6.590 -4.487 1.00 82.31 185 GLN A O 1
ATOM 1411 N N . SER A 1 186 ? -4.960 6.821 -3.322 1.00 67.75 186 SER A N 1
ATOM 1412 C CA . SER A 1 186 ? -5.879 6.426 -4.379 1.00 67.75 186 SER A CA 1
ATOM 1413 C C . SER A 1 186 ? -5.867 7.449 -5.506 1.00 67.75 186 SER A C 1
ATOM 1415 O O . SER A 1 186 ? -5.928 8.657 -5.277 1.00 67.75 186 SER A O 1
ATOM 1417 N N . ILE A 1 187 ? -5.812 6.959 -6.739 1.00 57.47 187 ILE A N 1
ATOM 1418 C CA . ILE A 1 187 ? -6.097 7.765 -7.922 1.00 57.47 187 ILE A CA 1
ATOM 1419 C C . ILE A 1 187 ? -7.572 7.521 -8.220 1.00 57.47 187 ILE A C 1
ATOM 1421 O O . ILE A 1 187 ? -7.936 6.435 -8.664 1.00 57.47 187 ILE A O 1
ATOM 1425 N N . ALA A 1 188 ? -8.426 8.484 -7.886 1.00 49.28 188 ALA A N 1
ATOM 1426 C CA . ALA A 1 188 ? -9.811 8.446 -8.327 1.00 49.28 188 ALA A CA 1
ATOM 1427 C C . ALA A 1 188 ? -9.860 8.898 -9.792 1.00 49.28 188 ALA A C 1
ATOM 1429 O O . ALA A 1 188 ? -9.392 9.995 -10.102 1.00 49.28 188 ALA A O 1
ATOM 1430 N N . ASP A 1 189 ? -10.434 8.074 -10.670 1.00 43.94 189 ASP A N 1
ATOM 1431 C CA . ASP A 1 189 ? -10.905 8.546 -11.970 1.00 43.94 189 ASP A CA 1
ATOM 1432 C C . ASP A 1 189 ? -12.089 9.475 -11.689 1.00 43.94 189 ASP A C 1
ATOM 1434 O O . ASP A 1 189 ? -13.173 9.038 -11.301 1.00 43.94 189 ASP A O 1
ATOM 1438 N N . ALA A 1 190 ? -11.864 10.780 -11.806 1.00 36.00 190 ALA A N 1
ATOM 1439 C CA . ALA A 1 190 ? -12.894 11.791 -11.616 1.00 36.00 190 ALA A CA 1
ATOM 1440 C C . ALA A 1 190 ? -13.740 11.974 -12.887 1.00 36.00 190 ALA A C 1
ATOM 1442 O O . ALA A 1 190 ? -14.052 13.099 -13.240 1.00 36.00 190 ALA A O 1
ATOM 1443 N N . ASP A 1 191 ? -14.131 10.883 -13.551 1.00 36.75 191 ASP A N 1
ATOM 1444 C CA . ASP A 1 191 ? -15.093 10.909 -14.658 1.00 36.75 191 ASP A CA 1
ATOM 1445 C C . ASP A 1 191 ? -16.330 10.089 -14.280 1.00 36.75 191 ASP A C 1
ATOM 1447 O O . ASP A 1 191 ? -16.674 9.066 -14.868 1.00 36.75 191 ASP A O 1
ATOM 1451 N N . ALA A 1 192 ? -17.020 10.580 -13.254 1.00 36.84 192 ALA A N 1
ATOM 1452 C CA . ALA A 1 192 ? -18.405 10.232 -12.969 1.00 36.84 192 ALA A CA 1
ATOM 1453 C C . ALA A 1 192 ? -19.313 11.457 -13.159 1.00 36.84 192 ALA A C 1
ATOM 1455 O O . ALA A 1 192 ? -20.192 11.703 -12.345 1.00 36.84 192 ALA A O 1
ATOM 1456 N N . GLU A 1 193 ? -19.124 12.227 -14.235 1.00 38.59 193 GLU A N 1
ATOM 1457 C CA . GLU A 1 193 ? -20.148 13.153 -14.733 1.00 38.59 193 GLU A CA 1
ATOM 1458 C C . GLU A 1 193 ? -20.254 13.089 -16.265 1.00 38.59 193 GLU A C 1
ATOM 1460 O O . GLU A 1 193 ? -19.622 13.830 -17.008 1.00 38.59 193 GLU A O 1
ATOM 1465 N N . SER A 1 194 ? -21.117 12.193 -16.746 1.00 34.66 194 SER A N 1
ATOM 1466 C CA . SER A 1 194 ? -22.053 12.506 -17.838 1.00 34.66 194 SER A CA 1
ATOM 1467 C C . SER A 1 194 ? -23.258 11.557 -17.794 1.00 34.66 194 SER A C 1
ATOM 1469 O O . SER A 1 194 ? -23.468 10.686 -18.632 1.00 34.66 194 SER A O 1
ATOM 1471 N N . VAL A 1 195 ? -24.065 11.748 -16.753 1.00 33.97 195 VAL A N 1
ATOM 1472 C CA . VAL A 1 195 ? -25.511 11.490 -16.756 1.00 33.97 195 VAL A CA 1
ATOM 1473 C C . VAL A 1 195 ? -26.084 12.893 -16.521 1.00 33.97 195 VAL A C 1
ATOM 1475 O O . VAL A 1 195 ? -25.848 13.452 -15.457 1.00 33.97 195 VAL A O 1
ATOM 1478 N N . VAL A 1 196 ? -26.643 13.620 -17.490 1.00 36.00 196 VAL A N 1
ATOM 1479 C CA . VAL A 1 196 ? -27.753 13.349 -18.421 1.00 36.00 196 VAL A CA 1
ATOM 1480 C C . VAL A 1 196 ? -27.547 14.172 -19.696 1.00 36.00 196 VAL A C 1
ATOM 1482 O O . VAL A 1 196 ? -27.071 15.322 -19.563 1.00 36.00 196 VAL A O 1
#

Foldseek 3Di:
DDDDDDDDDPPPPPDPPDDQQALQNLLVLLVADADPDPVVLLVVLCVQLDVVLSVLLVVLVVVCVPPVDPVSVVSNLVSCLPPRNVRSSCNVCVVLLNVLLVVCLVQQDLAEEEEEEQCFLVSSQLVSLSSNVRYAYEYEHQDVSSQVNNVVVCVVVVRDRYHYDNDDVVVDDDDDDHSYYDYRPDDDPPPPDDDD

Radius of gyration: 21.13 Å; Cα contacts (8 Å, |Δi|>4): 263; chains: 1; bounding box: 47×45×81 Å

pLDDT: mean 84.21, std 19.96, range [33.97, 98.5]

Nearest PDB structures (foldseek):
  6p3n-assembly1_A-2  TM=8.720E-01  e=5.868E-05  Glaucium flavum
  6p3m-assembly1_A-2  TM=8.122E-01  e=7.312E-05  Glaucium flavum
  5f8e-assembly2_C  TM=6.136E-01  e=2.064E-05  Mycobacterium tuberculosis H37Rv
  5kpg-assembly1_A  TM=5.136E-01  e=3.033E-05  Thalictrum flavum subsp. glaucum
  6gkz-assembly2_C  TM=4.976E-01  e=5.868E-05  Coptis japonica